Protein AF-U6MWQ2-F1 (afdb_monomer_lite)

Organism: NCBI:txid51315

Radius of gyration: 30.24 Å; chains: 1; bounding box: 70×86×90 Å

Sequence (204 aa):
MSFVVRPTPLPGTEPLVDEREALRSSGPRSYDAIVRANIQTIRSNLQSIEANLRNLNRNFISRRIVESLHDKLKQTFDVILQTETAFKSWLQEQQQTAEAEIDSIEKQRDKFLFEKLFAHFQAEIRRVQDLSDQVRLAAERTNNPAAAAAAAAAAAAAAADGEEARPLSYGESSKVILDMENAGAYGGDETDNLFITEDCRDIA

pLDDT: mean 70.34, std 21.67, range [34.06, 97.75]

Foldseek 3Di:
DDDDDDDDDDPDDDPPPVVVVVVVVCPLVVLLVLLVVLLVLLVVLLVVLVVLLVVLVVDPDDPVSLVVSVVSLVVSVVSLVVNVVSLVVSVVVLVVCVVVPDDPPVNVVSVVSSVVSVVSSVVSVVSSVVSVVSSVVSVVCNVCVVVVVVVVVVVVVCVVPDDDDDDDDDDDDDDDDPPPVPVPPPDDDDDPDDDDPDDDPDDD

Structure (mmCIF, N/CA/C/O backbone):
data_AF-U6MWQ2-F1
#
_entry.id   AF-U6MWQ2-F1
#
loop_
_atom_site.group_PDB
_atom_site.id
_atom_site.type_symbol
_atom_site.label_atom_id
_atom_site.label_alt_id
_atom_site.label_comp_id
_atom_site.label_asym_id
_atom_site.label_entity_id
_atom_site.label_seq_id
_atom_site.pdbx_PDB_ins_code
_atom_site.Cartn_x
_atom_site.Cartn_y
_atom_site.Cartn_z
_atom_site.occupancy
_atom_site.B_iso_or_equiv
_atom_site.auth_seq_id
_atom_site.auth_comp_id
_atom_site.auth_asym_id
_atom_site.auth_atom_id
_atom_site.pdbx_PDB_model_num
ATOM 1 N N . MET A 1 1 ? -20.351 -56.867 31.090 1.00 39.91 1 MET A N 1
ATOM 2 C CA . MET A 1 1 ? -20.186 -56.255 29.755 1.00 39.91 1 MET A CA 1
ATOM 3 C C . MET A 1 1 ? -21.426 -55.415 29.493 1.00 39.91 1 MET A C 1
ATOM 5 O O . MET A 1 1 ? -22.479 -55.989 29.258 1.00 39.91 1 MET A O 1
ATOM 9 N N . SER A 1 2 ? -21.338 -54.093 29.661 1.00 48.28 2 SER A N 1
ATOM 10 C CA . SER A 1 2 ? -22.477 -53.176 29.500 1.00 48.28 2 SER A CA 1
ATOM 11 C C . SER A 1 2 ? -22.428 -52.543 28.114 1.00 48.28 2 SER A C 1
ATOM 13 O O . SER A 1 2 ? -21.462 -51.861 27.782 1.00 48.28 2 SER A O 1
ATOM 15 N N . PHE A 1 3 ? -23.456 -52.789 27.306 1.00 43.06 3 PHE A N 1
ATOM 16 C CA . PHE A 1 3 ? -23.633 -52.160 26.002 1.00 43.06 3 PHE A CA 1
ATOM 17 C C . PHE A 1 3 ? -24.273 -50.783 26.201 1.00 43.06 3 PHE A C 1
ATOM 19 O O . PHE A 1 3 ? -25.406 -50.683 26.665 1.00 43.06 3 PHE A O 1
ATOM 26 N N . VAL A 1 4 ? -23.545 -49.719 25.865 1.00 51.47 4 VAL A N 1
ATOM 27 C CA . VAL A 1 4 ? -24.100 -48.364 25.789 1.00 51.47 4 VAL A CA 1
ATOM 28 C C . VAL A 1 4 ? -24.766 -48.224 24.423 1.00 51.47 4 VAL A C 1
ATOM 30 O O . VAL A 1 4 ? -24.098 -48.037 23.408 1.00 51.47 4 VAL A O 1
ATOM 33 N N . VAL A 1 5 ? -26.090 -48.362 24.391 1.00 52.78 5 VAL A N 1
ATOM 34 C CA . VAL A 1 5 ? -26.909 -48.058 23.213 1.00 52.78 5 VAL A CA 1
ATOM 35 C C . VAL A 1 5 ? -26.999 -46.535 23.102 1.00 52.78 5 VAL A C 1
ATOM 37 O O . VAL A 1 5 ? -27.589 -45.880 23.958 1.00 52.78 5 VAL A O 1
ATOM 40 N N . ARG A 1 6 ? -26.371 -45.954 22.074 1.00 51.59 6 ARG A N 1
ATOM 41 C CA . ARG A 1 6 ? -26.546 -44.534 21.736 1.00 51.59 6 ARG A CA 1
ATOM 42 C C . ARG A 1 6 ? -27.978 -44.308 21.226 1.00 51.59 6 ARG A C 1
ATOM 44 O O . ARG A 1 6 ? -28.399 -45.057 20.345 1.00 51.59 6 ARG A O 1
ATOM 51 N N . PRO A 1 7 ? -28.707 -43.289 21.710 1.00 50.81 7 PRO A N 1
ATOM 52 C CA . PRO A 1 7 ? -29.999 -42.938 21.143 1.00 50.81 7 PRO A CA 1
ATOM 53 C C . PRO A 1 7 ? -29.811 -42.270 19.774 1.00 50.81 7 PRO A C 1
ATOM 55 O O . PRO A 1 7 ? -29.019 -41.339 19.618 1.00 50.81 7 PRO A O 1
ATOM 58 N N . THR A 1 8 ? -30.531 -42.780 18.779 1.00 57.53 8 THR A N 1
ATOM 59 C CA . THR A 1 8 ? -30.654 -42.218 17.430 1.00 57.53 8 THR A CA 1
ATOM 60 C C . THR A 1 8 ? -31.415 -40.885 17.495 1.00 57.53 8 THR A C 1
ATOM 62 O O . THR A 1 8 ? -32.458 -40.844 18.152 1.00 57.53 8 THR A O 1
ATOM 65 N N . PRO A 1 9 ? -30.966 -39.801 16.834 1.00 46.88 9 PRO A N 1
ATOM 66 C CA . PRO A 1 9 ? -31.735 -38.561 16.789 1.00 46.88 9 PRO A CA 1
ATOM 67 C C . PRO A 1 9 ? -33.006 -38.751 15.951 1.00 46.88 9 PRO A C 1
ATOM 69 O O . PRO A 1 9 ? -32.962 -39.341 14.871 1.00 46.88 9 PRO A O 1
ATOM 72 N N . LEU A 1 10 ? -34.135 -38.257 16.460 1.00 51.88 10 LEU A N 1
ATOM 73 C CA . LEU A 1 10 ? -35.407 -38.200 15.739 1.00 51.88 10 LEU A CA 1
ATOM 74 C C . LEU A 1 10 ? -35.305 -37.224 14.548 1.00 51.88 10 LEU A C 1
ATOM 76 O O . LEU A 1 10 ? -34.678 -36.171 14.684 1.00 51.88 10 LEU A O 1
ATOM 80 N N . PRO A 1 11 ? -35.928 -37.527 13.395 1.00 47.00 11 PRO A N 1
ATOM 81 C CA . PRO A 1 11 ? -35.929 -36.632 12.246 1.00 47.00 11 PRO A CA 1
ATOM 82 C C . PRO A 1 11 ? -36.930 -35.497 12.501 1.00 47.00 11 PRO A C 1
ATOM 84 O O . PRO A 1 11 ? -38.135 -35.735 12.546 1.00 47.00 11 PRO A O 1
ATOM 87 N N . GLY A 1 12 ? -36.436 -34.273 12.699 1.00 54.31 12 GLY A N 1
ATOM 88 C CA . GLY A 1 12 ? -37.291 -33.085 12.837 1.00 54.31 12 GLY A CA 1
ATOM 89 C C . GLY A 1 12 ? -36.791 -31.992 13.782 1.00 54.31 12 GLY A C 1
ATOM 90 O O . GLY A 1 12 ? -37.385 -30.921 13.815 1.00 54.31 12 GLY A O 1
ATOM 91 N N . THR A 1 13 ? -35.709 -32.215 14.525 1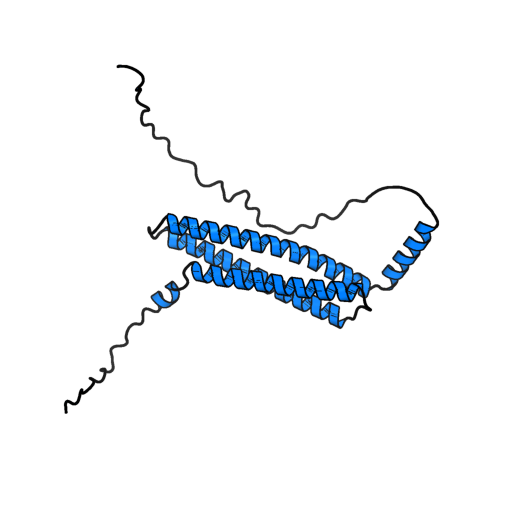.00 51.06 13 THR A N 1
ATOM 92 C CA . THR A 1 13 ? -35.039 -31.169 15.311 1.00 51.06 13 THR A CA 1
ATOM 93 C C . THR A 1 13 ? -33.735 -30.797 14.626 1.00 51.06 13 THR A C 1
ATOM 95 O O . THR A 1 13 ? -32.672 -31.333 14.938 1.00 51.06 13 THR A O 1
ATOM 98 N N . GLU A 1 14 ? -33.817 -29.886 13.657 1.00 48.94 14 GLU A N 1
ATOM 99 C CA . GLU A 1 14 ? -32.628 -29.145 13.249 1.00 48.94 14 GLU A CA 1
ATOM 100 C C . GLU A 1 14 ? -32.130 -28.365 14.474 1.00 48.94 14 GLU A C 1
ATOM 102 O O . GLU A 1 14 ? -32.922 -27.654 15.104 1.00 48.94 14 GLU A O 1
ATOM 107 N N . PRO A 1 15 ? -30.850 -28.490 14.869 1.00 47.12 15 PRO A N 1
ATOM 108 C CA . PRO A 1 15 ? -30.263 -27.456 15.689 1.00 47.12 15 PRO A CA 1
ATOM 109 C C . PRO A 1 15 ? -30.292 -26.214 14.809 1.00 47.12 15 PRO A C 1
ATOM 111 O O . PRO A 1 15 ? -29.652 -26.180 13.760 1.00 47.12 15 PRO A O 1
ATOM 114 N N . LEU A 1 16 ? -31.092 -25.230 15.206 1.00 45.59 16 LEU A N 1
ATOM 115 C CA . LEU A 1 16 ? -31.023 -23.881 14.678 1.00 45.59 16 LEU A CA 1
ATOM 116 C C . LEU A 1 16 ? -29.637 -23.369 15.071 1.00 45.59 16 LEU A C 1
ATOM 118 O O . LEU A 1 16 ? -29.445 -22.803 16.144 1.00 45.59 16 LEU A O 1
ATOM 122 N N . VAL A 1 17 ? -28.639 -23.730 14.263 1.00 51.22 17 VAL A N 1
ATOM 123 C CA . VAL A 1 17 ? -27.301 -23.172 14.335 1.00 51.22 17 VAL A CA 1
ATOM 124 C C . VAL A 1 17 ? -27.537 -21.702 14.075 1.00 51.22 17 VAL A C 1
ATOM 126 O O . VAL A 1 17 ? -27.978 -21.321 12.994 1.00 51.22 17 VAL A O 1
ATOM 129 N N . ASP A 1 18 ? -27.363 -20.910 15.121 1.00 46.34 18 ASP A N 1
ATOM 130 C CA . ASP A 1 18 ? -27.483 -19.469 15.094 1.00 46.34 18 ASP A CA 1
ATOM 131 C C . ASP A 1 18 ? -26.424 -18.958 14.098 1.00 46.34 18 ASP A C 1
ATOM 133 O O . ASP A 1 18 ? -25.282 -18.668 14.452 1.00 46.34 18 ASP A O 1
ATOM 137 N N . GLU A 1 19 ? -26.764 -18.898 12.803 1.00 45.06 19 GLU A N 1
ATOM 138 C CA . GLU A 1 19 ? -25.899 -18.345 11.746 1.00 45.06 19 GLU A CA 1
ATOM 139 C C . GLU A 1 19 ? -25.515 -16.887 12.061 1.00 45.06 19 GLU A C 1
ATOM 141 O O . GLU A 1 19 ? -24.544 -16.345 11.530 1.00 45.06 19 GLU A O 1
ATOM 146 N N . ARG A 1 20 ? -26.231 -16.261 13.003 1.00 44.69 20 ARG A N 1
ATOM 147 C CA . ARG A 1 20 ? -25.912 -14.960 13.583 1.00 44.69 20 ARG A CA 1
ATOM 148 C C . ARG A 1 20 ? -24.693 -14.956 14.507 1.00 44.69 20 ARG A C 1
ATOM 150 O O . ARG A 1 20 ? -24.104 -13.888 14.649 1.00 44.69 20 ARG A O 1
ATOM 157 N N . GLU A 1 21 ? -24.279 -16.074 15.103 1.00 41.22 21 GLU A N 1
ATOM 158 C CA . GLU A 1 21 ? -23.052 -16.134 15.920 1.00 41.22 21 GLU A CA 1
ATOM 159 C C . GLU A 1 21 ? -21.788 -16.366 15.083 1.00 41.22 21 GLU A C 1
ATOM 161 O O . GLU A 1 21 ? -20.724 -15.851 15.430 1.00 41.22 21 GLU A O 1
ATOM 166 N N . ALA A 1 22 ? -21.892 -17.030 13.927 1.00 38.25 22 ALA A N 1
ATOM 167 C CA . ALA A 1 22 ? -20.751 -17.217 13.024 1.00 38.25 22 ALA A CA 1
ATOM 168 C C . ALA A 1 22 ? -20.251 -15.891 12.412 1.00 38.25 22 ALA A C 1
ATOM 170 O O . ALA A 1 22 ? -19.062 -15.745 12.134 1.00 38.25 22 ALA A O 1
ATOM 171 N N . LEU A 1 23 ? -21.134 -14.895 12.272 1.00 42.69 23 LEU A N 1
ATOM 172 C CA . LEU A 1 23 ? -20.783 -13.541 11.822 1.00 42.69 23 LEU A CA 1
ATOM 173 C C . LEU A 1 23 ? -20.231 -12.645 12.945 1.00 42.69 23 LEU A C 1
ATOM 175 O O . LEU A 1 23 ? -19.623 -11.619 12.655 1.00 42.69 23 LEU A O 1
ATOM 179 N N . ARG A 1 24 ? -20.402 -13.023 14.220 1.00 44.47 24 ARG A N 1
ATOM 180 C CA . ARG A 1 24 ? -19.936 -12.243 15.387 1.00 44.47 24 ARG A CA 1
ATOM 181 C C . ARG A 1 24 ? -18.524 -12.607 15.845 1.00 44.47 24 ARG A C 1
ATOM 183 O O . ARG A 1 24 ? -17.965 -11.933 16.702 1.00 44.47 24 ARG A O 1
ATOM 190 N N . SER A 1 25 ? -17.915 -13.641 15.262 1.00 38.41 25 SER A N 1
ATOM 191 C CA . SER A 1 25 ? -16.533 -14.034 15.576 1.00 38.41 25 SER A CA 1
ATOM 192 C C . SER A 1 25 ? -15.471 -13.209 14.828 1.00 38.41 25 SER A C 1
ATOM 194 O O . SER A 1 25 ? -14.280 -13.509 14.936 1.00 38.41 25 SER A O 1
ATOM 196 N N . SER A 1 26 ? -15.861 -12.173 14.083 1.00 49.97 26 SER A N 1
ATOM 197 C CA . SER A 1 26 ? -14.926 -11.274 13.399 1.00 49.97 26 SER A CA 1
ATOM 198 C C . SER A 1 26 ? -14.530 -10.077 14.265 1.00 49.97 26 SER A C 1
ATOM 200 O O . SER A 1 26 ? -14.375 -8.982 13.748 1.00 49.97 26 SER A O 1
ATOM 202 N N . GLY A 1 27 ? -14.322 -10.268 15.572 1.00 53.56 27 GLY A N 1
ATOM 203 C CA . GLY A 1 27 ? -13.937 -9.164 16.455 1.00 53.56 27 GLY A CA 1
ATOM 204 C C . GLY A 1 27 ? -12.687 -8.401 15.969 1.00 53.56 27 GLY A C 1
ATOM 205 O O . GLY A 1 27 ? -11.951 -8.898 15.111 1.00 53.56 27 GLY A O 1
ATOM 206 N N . PRO A 1 28 ? -12.369 -7.232 16.555 1.00 57.31 28 PRO A N 1
ATOM 207 C CA . PRO A 1 28 ? -11.294 -6.315 16.132 1.00 57.31 28 PRO A CA 1
ATOM 208 C C . PRO A 1 28 ? -9.915 -6.973 15.930 1.00 57.31 28 PRO A C 1
ATOM 210 O O . PRO A 1 28 ? -9.096 -6.521 15.128 1.00 57.31 28 PRO A O 1
ATOM 213 N N . ARG A 1 29 ? -9.673 -8.109 16.595 1.00 65.00 29 ARG A N 1
ATOM 214 C CA . ARG A 1 29 ? -8.467 -8.940 16.433 1.00 65.00 29 ARG A CA 1
ATOM 215 C C . ARG A 1 29 ? -8.327 -9.584 15.046 1.00 65.00 29 ARG A C 1
ATOM 217 O O . ARG A 1 29 ? -7.215 -9.936 14.660 1.00 65.00 29 ARG A O 1
ATOM 224 N N . SER A 1 30 ? -9.417 -9.736 14.296 1.00 82.81 30 SER A N 1
ATOM 225 C CA . SER A 1 30 ? -9.414 -10.254 12.924 1.00 82.81 30 SER A CA 1
ATOM 226 C C . SER A 1 30 ? -8.850 -9.222 11.937 1.00 82.81 30 SER A C 1
ATOM 228 O O . SER A 1 30 ? -7.927 -9.540 11.182 1.00 82.81 30 SER A O 1
ATOM 230 N N . TYR A 1 31 ? -9.306 -7.965 12.008 1.00 90.88 31 TYR A N 1
ATOM 231 C CA . TYR A 1 31 ? -8.794 -6.875 11.169 1.00 90.88 31 TYR A CA 1
ATOM 232 C C . TYR A 1 31 ? -7.335 -6.566 11.460 1.00 90.88 31 TYR A C 1
ATOM 234 O O . TYR A 1 31 ? -6.572 -6.329 10.528 1.00 90.88 31 TYR A O 1
ATOM 242 N N . ASP A 1 32 ? -6.921 -6.628 12.725 1.00 92.19 32 ASP A N 1
ATOM 243 C CA . ASP A 1 32 ? -5.523 -6.458 13.112 1.00 92.19 32 ASP A CA 1
ATOM 244 C C . ASP A 1 32 ? -4.589 -7.410 12.339 1.00 92.19 32 ASP A C 1
ATOM 246 O O . ASP A 1 32 ? -3.592 -6.979 11.751 1.00 92.19 32 ASP A O 1
ATOM 250 N N . ALA A 1 33 ? -4.936 -8.699 12.279 1.00 93.81 33 ALA A N 1
ATOM 251 C CA . ALA A 1 33 ? -4.160 -9.697 11.551 1.00 93.81 33 ALA A CA 1
ATOM 252 C C . ALA A 1 33 ? -4.163 -9.437 10.034 1.00 93.81 33 ALA A C 1
ATOM 254 O O . ALA A 1 33 ? -3.102 -9.479 9.403 1.00 93.81 33 ALA A O 1
ATOM 255 N N . ILE A 1 34 ? -5.332 -9.119 9.466 1.00 94.81 34 ILE A N 1
ATOM 256 C CA . ILE A 1 34 ? -5.500 -8.828 8.033 1.00 94.81 34 ILE A CA 1
ATOM 257 C C . ILE A 1 34 ? -4.663 -7.608 7.631 1.00 94.81 34 ILE A C 1
ATOM 259 O O . ILE A 1 34 ? -3.861 -7.674 6.700 1.00 94.81 34 ILE A O 1
ATOM 263 N N . VAL A 1 35 ? -4.787 -6.503 8.365 1.00 96.31 35 VAL A N 1
ATOM 264 C CA . VAL A 1 35 ? -4.076 -5.252 8.078 1.00 96.31 35 VAL A CA 1
ATOM 265 C C . VAL A 1 35 ? -2.566 -5.441 8.213 1.00 96.31 35 VAL A C 1
ATOM 267 O O . VAL A 1 35 ? -1.817 -4.999 7.340 1.00 96.31 35 VAL A O 1
ATOM 270 N N . ARG A 1 36 ? -2.085 -6.140 9.252 1.00 97.00 36 ARG A N 1
ATOM 271 C CA . ARG A 1 36 ? -0.649 -6.454 9.380 1.00 97.00 36 ARG A CA 1
ATOM 272 C C . ARG A 1 36 ? -0.139 -7.286 8.205 1.00 97.00 36 ARG A C 1
ATOM 274 O O . ARG A 1 36 ? 0.930 -6.978 7.674 1.00 97.00 36 ARG A O 1
ATOM 281 N N . ALA A 1 37 ? -0.883 -8.316 7.801 1.00 97.50 37 ALA A N 1
ATOM 282 C CA . ALA A 1 37 ? -0.518 -9.165 6.671 1.00 97.50 37 ALA A CA 1
ATOM 283 C C . ALA A 1 37 ? -0.463 -8.364 5.361 1.00 97.50 37 ALA A C 1
ATOM 285 O O . ALA A 1 37 ? 0.492 -8.496 4.588 1.00 97.50 37 ALA A O 1
ATOM 286 N N . ASN A 1 38 ? -1.425 -7.467 5.147 1.00 97.62 38 ASN A N 1
ATOM 287 C CA . ASN A 1 38 ? -1.447 -6.605 3.973 1.00 97.62 38 ASN A CA 1
ATOM 288 C C . ASN A 1 38 ? -0.276 -5.617 3.968 1.00 97.62 38 ASN A C 1
ATOM 290 O O . ASN A 1 38 ? 0.439 -5.535 2.972 1.00 97.62 38 ASN A O 1
ATOM 294 N N . ILE A 1 39 ? -0.004 -4.931 5.086 1.00 97.75 39 ILE A N 1
ATOM 295 C CA . ILE A 1 39 ? 1.158 -4.031 5.218 1.00 97.75 39 ILE A CA 1
ATOM 296 C C . ILE A 1 39 ? 2.459 -4.788 4.922 1.00 97.75 39 ILE A C 1
ATOM 298 O O . ILE A 1 39 ? 3.339 -4.272 4.230 1.00 97.75 39 ILE A O 1
ATOM 302 N N . GLN A 1 40 ? 2.591 -6.021 5.413 1.00 97.75 40 GLN A N 1
ATOM 303 C CA . GLN A 1 40 ? 3.768 -6.842 5.144 1.00 97.75 40 GLN A CA 1
ATOM 304 C C . GLN A 1 40 ? 3.877 -7.239 3.665 1.00 97.75 40 GLN A C 1
ATOM 306 O O . GLN A 1 40 ? 4.975 -7.228 3.104 1.00 97.75 40 GLN A O 1
ATOM 311 N N . THR A 1 41 ? 2.750 -7.540 3.022 1.00 97.56 41 THR A N 1
ATOM 312 C CA . THR A 1 41 ? 2.687 -7.832 1.583 1.00 97.56 41 THR A CA 1
ATOM 313 C C . THR A 1 41 ? 3.111 -6.618 0.759 1.00 97.56 41 THR A C 1
ATOM 315 O O . THR A 1 41 ? 3.957 -6.747 -0.125 1.00 97.56 41 THR A O 1
ATOM 318 N N . ILE A 1 42 ? 2.611 -5.425 1.101 1.00 97.56 42 ILE A N 1
ATOM 319 C CA . ILE A 1 42 ? 3.013 -4.169 0.455 1.00 97.56 42 ILE A CA 1
ATOM 320 C C . ILE A 1 42 ? 4.530 -3.980 0.596 1.00 97.56 42 ILE A C 1
ATOM 322 O O . ILE A 1 42 ? 5.213 -3.812 -0.411 1.00 97.56 42 ILE A O 1
ATOM 326 N N . ARG A 1 43 ? 5.087 -4.117 1.808 1.00 97.75 43 ARG A N 1
ATOM 327 C CA . ARG A 1 43 ? 6.542 -4.013 2.043 1.00 97.75 43 ARG A CA 1
ATOM 328 C C . ARG A 1 43 ? 7.354 -4.977 1.185 1.00 97.75 43 ARG A C 1
ATOM 330 O O . ARG A 1 43 ? 8.366 -4.583 0.610 1.00 97.75 43 ARG A O 1
ATOM 337 N N . SER A 1 44 ? 6.921 -6.234 1.096 1.00 97.50 44 SER A N 1
ATOM 338 C CA . SER A 1 44 ? 7.593 -7.248 0.278 1.00 97.50 44 SER A CA 1
ATOM 339 C C . SER A 1 44 ? 7.572 -6.878 -1.208 1.00 97.50 44 SER A C 1
ATOM 341 O O . SER A 1 44 ? 8.599 -6.966 -1.890 1.00 97.50 44 SER A O 1
ATOM 343 N N . ASN A 1 45 ? 6.434 -6.383 -1.701 1.00 95.69 45 ASN A N 1
ATOM 344 C CA . ASN A 1 45 ? 6.318 -5.915 -3.076 1.00 95.69 45 ASN A CA 1
ATOM 345 C C . ASN A 1 45 ? 7.239 -4.721 -3.346 1.00 95.69 45 ASN A C 1
ATOM 347 O O . ASN A 1 45 ? 7.956 -4.736 -4.349 1.00 95.69 45 ASN A O 1
ATOM 351 N N . LEU A 1 46 ? 7.286 -3.735 -2.443 1.00 95.50 46 LEU A N 1
ATOM 352 C CA . LEU A 1 46 ? 8.162 -2.569 -2.587 1.00 95.50 46 LEU A CA 1
ATOM 353 C C . LEU A 1 46 ? 9.640 -2.960 -2.612 1.00 95.50 46 LEU A C 1
ATOM 355 O O . LEU A 1 46 ? 10.368 -2.517 -3.496 1.00 95.50 46 LEU A O 1
ATOM 359 N N . GLN A 1 47 ? 10.076 -3.861 -1.727 1.00 95.44 47 GLN A N 1
ATOM 360 C CA . GLN A 1 47 ? 11.450 -4.379 -1.744 1.00 95.44 47 GLN A CA 1
ATOM 361 C C . GLN A 1 47 ? 11.796 -5.048 -3.082 1.00 95.44 47 GLN A C 1
ATOM 363 O O . GLN A 1 47 ? 12.891 -4.859 -3.620 1.00 95.44 47 GLN A O 1
ATOM 368 N N . SER A 1 48 ? 10.857 -5.810 -3.649 1.00 92.25 48 SER A N 1
ATOM 369 C CA . SER A 1 48 ? 11.038 -6.429 -4.963 1.00 92.25 48 SER A CA 1
ATOM 370 C C . SER A 1 48 ? 11.099 -5.394 -6.091 1.00 92.25 48 SER A C 1
ATOM 372 O O . SER A 1 48 ? 11.891 -5.569 -7.019 1.00 92.25 48 SER A O 1
ATOM 374 N N . ILE A 1 49 ? 10.282 -4.341 -6.027 1.00 92.81 49 ILE A N 1
ATOM 375 C CA . ILE A 1 49 ? 10.280 -3.239 -6.998 1.00 92.81 49 ILE A CA 1
ATOM 376 C C . ILE A 1 49 ? 11.611 -2.485 -6.937 1.00 92.81 49 ILE A C 1
ATOM 378 O O . ILE A 1 49 ? 12.246 -2.291 -7.970 1.00 92.81 49 ILE A O 1
ATOM 382 N N . GLU A 1 50 ? 12.088 -2.146 -5.741 1.00 92.38 50 GLU A N 1
ATOM 383 C CA . GLU A 1 50 ? 13.381 -1.488 -5.534 1.00 92.38 50 GLU A CA 1
ATOM 384 C C . GLU A 1 50 ? 14.554 -2.305 -6.080 1.00 92.38 50 GLU A C 1
ATOM 386 O O . GLU A 1 50 ? 15.428 -1.764 -6.760 1.00 92.38 50 GLU A O 1
ATOM 391 N N . ALA A 1 51 ? 14.593 -3.610 -5.798 1.00 89.06 51 ALA A N 1
ATOM 392 C CA . ALA A 1 51 ? 15.647 -4.484 -6.304 1.00 89.06 51 ALA A CA 1
ATOM 393 C C . ALA A 1 51 ? 15.665 -4.497 -7.842 1.00 89.06 51 ALA A C 1
ATOM 395 O O . ALA A 1 51 ? 16.724 -4.361 -8.460 1.00 89.06 51 ALA A O 1
ATOM 396 N N . ASN A 1 52 ? 14.486 -4.579 -8.459 1.00 86.56 52 ASN A N 1
ATOM 397 C CA . ASN A 1 52 ? 14.336 -4.549 -9.909 1.00 86.56 52 ASN A CA 1
ATOM 398 C C . ASN A 1 52 ? 14.697 -3.182 -10.507 1.00 86.56 52 ASN A C 1
ATOM 400 O O . ASN A 1 52 ? 15.375 -3.141 -11.530 1.00 86.56 52 ASN A O 1
ATOM 404 N N . LEU A 1 53 ? 14.336 -2.075 -9.854 1.00 86.50 53 LEU A N 1
ATOM 405 C CA . LEU A 1 53 ? 14.741 -0.722 -10.250 1.00 86.50 53 LEU A CA 1
ATOM 406 C C . LEU A 1 53 ? 16.259 -0.527 -10.188 1.00 86.50 53 LEU A C 1
ATOM 408 O O . LEU A 1 53 ? 16.847 0.020 -11.120 1.00 86.50 53 LEU A O 1
ATOM 412 N N . ARG A 1 54 ? 16.928 -1.025 -9.141 1.00 84.50 54 ARG A N 1
ATOM 413 C CA . ARG A 1 54 ? 18.401 -0.997 -9.068 1.00 84.50 54 ARG A CA 1
ATOM 414 C C . ARG A 1 54 ? 19.034 -1.810 -10.197 1.00 84.50 54 ARG A C 1
ATOM 416 O O . ARG A 1 54 ? 20.030 -1.373 -10.771 1.00 84.50 54 ARG A O 1
ATOM 423 N N . ASN A 1 55 ? 18.451 -2.961 -10.534 1.00 80.56 55 ASN A N 1
ATOM 424 C CA . ASN A 1 55 ? 18.920 -3.798 -11.639 1.00 80.56 55 ASN A CA 1
ATOM 425 C C . ASN A 1 55 ? 18.703 -3.132 -13.003 1.00 80.56 55 ASN A C 1
ATOM 427 O O . ASN A 1 55 ? 19.591 -3.214 -13.849 1.00 80.56 55 ASN A O 1
ATOM 431 N N . LEU A 1 56 ? 17.574 -2.442 -13.190 1.00 78.00 56 LEU A N 1
ATOM 432 C CA . LEU A 1 56 ? 17.274 -1.633 -14.376 1.00 78.00 56 LEU A CA 1
ATOM 433 C C . LEU A 1 56 ? 18.232 -0.462 -14.542 1.00 78.00 56 LEU A C 1
ATOM 435 O O . LEU A 1 56 ? 18.656 -0.174 -15.651 1.00 78.00 56 LEU A O 1
ATOM 439 N N . ASN A 1 57 ? 18.589 0.207 -13.449 1.00 72.00 57 ASN A N 1
ATOM 440 C CA . ASN A 1 57 ? 19.506 1.340 -13.506 1.00 72.00 57 ASN A CA 1
ATOM 441 C C . ASN A 1 57 ? 20.955 0.909 -13.806 1.00 72.00 57 ASN A C 1
ATOM 443 O O . ASN A 1 57 ? 21.756 1.716 -14.264 1.00 72.00 57 ASN A O 1
ATOM 447 N N . ARG A 1 58 ? 21.310 -0.356 -13.527 1.00 75.19 58 ARG A N 1
ATOM 448 C CA . ARG A 1 58 ? 22.661 -0.906 -13.743 1.00 75.19 58 ARG A CA 1
ATOM 449 C C . ARG A 1 58 ? 22.832 -1.682 -15.053 1.00 75.19 58 ARG A C 1
ATOM 451 O O . ARG A 1 58 ? 23.968 -1.859 -15.475 1.00 75.19 58 ARG A O 1
ATOM 458 N N . ASN A 1 59 ? 21.756 -2.162 -15.677 1.00 70.25 59 ASN A N 1
ATOM 459 C CA . ASN A 1 59 ? 21.810 -3.030 -16.861 1.00 70.25 59 ASN A CA 1
ATOM 460 C C . ASN A 1 59 ? 20.918 -2.510 -17.998 1.00 70.25 59 ASN A C 1
ATOM 462 O O . ASN A 1 59 ? 20.081 -1.637 -17.797 1.00 70.25 59 ASN A O 1
ATOM 466 N N . PHE A 1 60 ? 21.055 -3.090 -19.196 1.00 63.06 60 PHE A N 1
ATOM 467 C CA . PHE A 1 60 ? 20.140 -2.825 -20.307 1.00 63.06 60 PHE A CA 1
ATOM 468 C C . PHE A 1 60 ? 18.697 -3.148 -19.910 1.00 63.06 60 PHE A C 1
ATOM 470 O O . PHE A 1 60 ? 18.362 -4.278 -19.544 1.00 63.06 60 PHE A O 1
ATOM 477 N N . ILE A 1 61 ? 17.844 -2.129 -19.985 1.00 65.94 61 ILE A N 1
ATOM 478 C CA . ILE A 1 61 ? 16.446 -2.222 -19.596 1.00 65.94 61 ILE A CA 1
ATOM 479 C C . ILE A 1 61 ? 15.708 -3.146 -20.569 1.00 65.94 61 ILE A C 1
ATOM 481 O O . ILE A 1 61 ? 15.551 -2.841 -21.750 1.00 65.94 61 ILE A O 1
ATOM 485 N N . SER A 1 62 ? 15.219 -4.277 -20.061 1.00 70.69 62 SER A N 1
ATOM 486 C CA . SER A 1 62 ? 14.323 -5.151 -20.813 1.00 70.69 62 SER A CA 1
ATOM 487 C C . SER A 1 62 ? 12.875 -4.725 -20.596 1.00 70.69 62 SER A C 1
ATOM 489 O O . SER A 1 62 ? 12.443 -4.551 -19.454 1.00 70.69 62 SER A O 1
ATOM 491 N N . ARG A 1 63 ? 12.099 -4.642 -21.685 1.00 77.94 63 ARG A N 1
ATOM 492 C CA . ARG A 1 63 ? 10.645 -4.403 -21.651 1.00 77.94 63 ARG A CA 1
ATOM 493 C C . ARG A 1 63 ? 9.938 -5.320 -20.644 1.00 77.94 63 ARG A C 1
ATOM 495 O O . ARG A 1 63 ? 9.104 -4.855 -19.878 1.00 77.94 63 ARG A O 1
ATOM 502 N N . ARG A 1 64 ? 10.362 -6.585 -20.560 1.00 82.69 64 ARG A N 1
ATOM 503 C CA . ARG A 1 64 ? 9.819 -7.585 -19.627 1.00 82.69 64 ARG A CA 1
ATOM 504 C C . ARG A 1 64 ? 9.984 -7.195 -18.154 1.00 82.69 64 ARG A C 1
ATOM 506 O O . ARG A 1 64 ? 9.139 -7.527 -17.329 1.00 82.69 64 ARG A O 1
ATOM 513 N N . ILE A 1 65 ? 11.076 -6.512 -17.803 1.00 84.25 65 ILE A N 1
ATOM 514 C CA . ILE A 1 65 ? 11.309 -6.058 -16.425 1.00 84.25 65 ILE A CA 1
ATOM 515 C C . ILE A 1 65 ? 10.380 -4.883 -16.110 1.00 84.25 65 ILE A C 1
ATOM 517 O O . ILE A 1 65 ? 9.807 -4.839 -15.026 1.00 84.25 65 ILE A O 1
ATOM 521 N N . VAL A 1 66 ? 10.184 -3.969 -17.064 1.00 83.75 66 VAL A N 1
ATOM 522 C CA . VAL A 1 66 ? 9.248 -2.844 -16.914 1.00 83.75 66 VAL A CA 1
ATOM 523 C C . VAL A 1 66 ? 7.806 -3.341 -16.781 1.00 83.75 66 VAL A C 1
ATOM 525 O O . VAL A 1 66 ? 7.096 -2.879 -15.892 1.00 83.75 66 VAL A O 1
ATOM 528 N N . GLU A 1 67 ? 7.384 -4.307 -17.596 1.00 85.88 67 GLU A N 1
ATOM 529 C CA . GLU A 1 67 ? 6.069 -4.960 -17.477 1.00 85.88 67 GLU A CA 1
ATOM 530 C C . GLU A 1 67 ? 5.906 -5.621 -16.100 1.00 85.88 67 GLU A C 1
ATOM 532 O O . GLU A 1 67 ? 4.948 -5.337 -15.385 1.00 85.88 67 GLU A O 1
ATOM 537 N N . SER A 1 68 ? 6.904 -6.393 -15.652 1.00 88.69 68 SER A N 1
ATOM 538 C CA . SER A 1 68 ? 6.879 -7.022 -14.325 1.00 88.69 68 SER A CA 1
ATOM 539 C C . SER A 1 68 ? 6.813 -6.011 -13.171 1.00 88.69 68 SER A C 1
ATOM 541 O O . SER A 1 68 ? 6.205 -6.300 -12.137 1.00 88.69 68 SER A O 1
ATOM 543 N N . LEU A 1 69 ? 7.427 -4.833 -13.322 1.00 90.25 69 LEU A N 1
ATOM 544 C CA . LEU A 1 69 ? 7.302 -3.741 -12.356 1.00 90.25 69 LEU A CA 1
ATOM 545 C C . LEU A 1 69 ? 5.889 -3.158 -12.326 1.00 90.25 69 LEU A C 1
ATOM 547 O O . LEU A 1 69 ? 5.372 -2.914 -11.237 1.00 90.25 69 LEU A O 1
ATOM 551 N N . HIS A 1 70 ? 5.265 -2.964 -13.490 1.00 90.56 70 HIS A N 1
ATOM 552 C CA . HIS A 1 70 ? 3.885 -2.483 -13.576 1.00 90.56 70 HIS A CA 1
ATOM 553 C C . HIS A 1 70 ? 2.907 -3.483 -12.953 1.00 90.56 70 HIS A C 1
ATOM 555 O O . HIS A 1 70 ? 2.046 -3.075 -12.175 1.00 90.56 70 HIS A O 1
ATOM 561 N N . ASP A 1 71 ? 3.082 -4.781 -13.206 1.00 92.88 71 ASP A N 1
ATOM 562 C CA . ASP A 1 71 ? 2.252 -5.829 -12.602 1.00 92.88 71 ASP A CA 1
ATOM 563 C C . ASP A 1 71 ? 2.372 -5.837 -11.072 1.00 92.88 71 ASP A C 1
ATOM 565 O O . ASP A 1 71 ? 1.368 -5.896 -10.360 1.00 92.88 71 ASP A O 1
ATOM 569 N N . LYS A 1 72 ? 3.598 -5.711 -10.544 1.00 93.00 72 LYS A N 1
ATOM 570 C CA . LYS A 1 72 ? 3.837 -5.636 -9.093 1.00 93.00 72 LYS A CA 1
ATOM 571 C C . LYS A 1 72 ? 3.279 -4.359 -8.472 1.00 93.00 72 LYS A C 1
ATOM 573 O O . LYS A 1 72 ? 2.728 -4.419 -7.372 1.00 93.00 72 LYS A O 1
ATOM 578 N N . LEU A 1 73 ? 3.397 -3.214 -9.146 1.00 94.44 73 LEU A N 1
ATOM 579 C CA . LEU A 1 73 ? 2.773 -1.969 -8.691 1.00 94.44 73 LEU A CA 1
ATOM 580 C C . LEU A 1 73 ? 1.253 -2.115 -8.642 1.00 94.44 73 LEU A C 1
ATOM 582 O O . LEU A 1 73 ? 0.654 -1.796 -7.619 1.00 94.44 73 LEU A O 1
ATOM 586 N N . LYS A 1 74 ? 0.641 -2.674 -9.690 1.00 95.25 74 LYS A N 1
ATOM 587 C CA . LYS A 1 74 ? -0.800 -2.940 -9.731 1.00 95.25 74 LYS A CA 1
ATOM 588 C C . LYS A 1 74 ? -1.242 -3.833 -8.571 1.00 95.25 74 LYS A C 1
ATOM 590 O O . LYS A 1 74 ? -2.121 -3.439 -7.814 1.00 95.25 74 LYS A O 1
ATOM 595 N N . GLN A 1 75 ? -0.565 -4.964 -8.368 1.00 96.25 75 GLN A N 1
ATOM 596 C CA . GLN A 1 75 ? -0.827 -5.847 -7.228 1.00 96.25 75 GLN A CA 1
ATOM 597 C C . GLN A 1 75 ? -0.704 -5.102 -5.889 1.00 96.25 75 GLN A C 1
ATOM 599 O O . GLN A 1 75 ? -1.472 -5.341 -4.962 1.00 96.25 75 GLN A O 1
ATOM 604 N N . THR A 1 76 ? 0.261 -4.190 -5.773 1.00 96.25 76 THR A N 1
ATOM 605 C CA . THR A 1 76 ? 0.453 -3.386 -4.561 1.00 96.25 76 THR A CA 1
ATOM 606 C C . THR A 1 76 ? -0.715 -2.428 -4.328 1.00 96.25 76 THR A C 1
ATOM 608 O O . THR A 1 76 ? -1.204 -2.347 -3.204 1.00 96.25 76 THR A O 1
ATOM 611 N N . PHE A 1 77 ? -1.213 -1.763 -5.374 1.00 97.06 77 PHE A N 1
ATOM 612 C CA . PHE A 1 77 ? -2.411 -0.923 -5.287 1.00 97.06 77 PHE A CA 1
ATOM 613 C C . PHE A 1 77 ? -3.664 -1.723 -4.918 1.00 97.06 77 PHE A C 1
ATOM 615 O O . PHE A 1 77 ? -4.443 -1.262 -4.086 1.00 97.06 77 PHE A O 1
ATOM 622 N N . ASP A 1 78 ? -3.827 -2.938 -5.443 1.00 97.44 78 ASP A N 1
ATOM 623 C CA . ASP A 1 78 ? -4.951 -3.807 -5.070 1.00 97.44 78 ASP A CA 1
ATOM 624 C C . ASP A 1 78 ? -4.925 -4.142 -3.566 1.00 97.44 78 ASP A C 1
ATOM 626 O O . ASP A 1 78 ? -5.948 -4.058 -2.884 1.00 97.44 78 ASP A O 1
ATOM 630 N N . VAL A 1 79 ? -3.746 -4.449 -3.010 1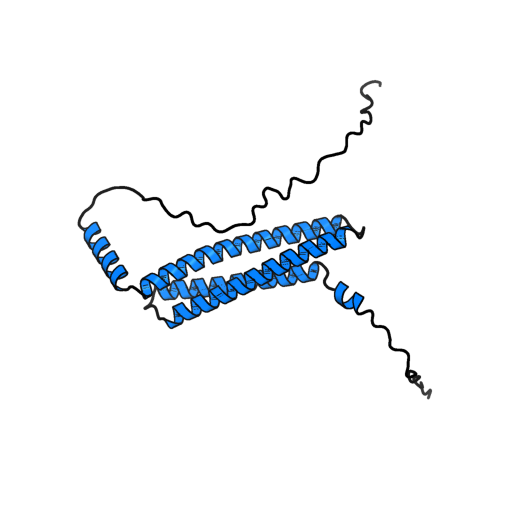.00 97.12 79 VAL A N 1
ATOM 631 C CA . VAL A 1 79 ? -3.587 -4.708 -1.566 1.00 97.12 79 VAL A CA 1
ATOM 632 C C . VAL A 1 79 ? -3.813 -3.438 -0.734 1.00 97.12 79 VAL A C 1
ATOM 634 O O . VAL A 1 79 ? -4.393 -3.513 0.351 1.00 97.12 79 VAL A O 1
ATOM 637 N N . ILE A 1 80 ? -3.414 -2.262 -1.228 1.00 97.25 80 ILE A N 1
ATOM 638 C CA . ILE A 1 80 ? -3.717 -0.971 -0.582 1.00 97.25 80 ILE A CA 1
ATOM 639 C C . ILE A 1 80 ? -5.235 -0.779 -0.481 1.00 97.25 80 ILE A C 1
ATOM 641 O O . ILE A 1 80 ? -5.735 -0.541 0.617 1.00 97.25 80 ILE A O 1
ATOM 645 N N . LEU A 1 81 ? -5.977 -0.986 -1.572 1.00 96.62 81 LEU A N 1
ATOM 646 C CA . LEU A 1 81 ? -7.442 -0.870 -1.582 1.00 96.62 81 LEU A CA 1
ATOM 647 C C . LEU A 1 81 ? -8.123 -1.874 -0.640 1.00 96.62 81 LEU A C 1
ATOM 649 O O . LEU A 1 81 ? -9.078 -1.531 0.064 1.00 96.62 81 LEU A O 1
ATOM 653 N N . GLN A 1 82 ? -7.618 -3.109 -0.575 1.00 96.19 82 GLN A N 1
ATOM 654 C CA . GLN A 1 82 ? -8.096 -4.100 0.396 1.00 96.19 82 GLN A CA 1
ATOM 655 C C . GLN A 1 82 ? -7.844 -3.642 1.836 1.00 96.19 82 GLN A C 1
ATOM 657 O O . GLN A 1 82 ? -8.703 -3.800 2.701 1.00 96.19 82 GLN A O 1
ATOM 662 N N . THR A 1 83 ? -6.687 -3.033 2.096 1.00 96.12 83 THR A N 1
ATOM 663 C CA . THR A 1 83 ? -6.322 -2.525 3.425 1.00 96.12 83 THR A CA 1
ATOM 664 C C . THR A 1 83 ? -7.186 -1.334 3.830 1.00 96.12 83 THR A C 1
ATOM 666 O O . THR A 1 83 ? -7.646 -1.277 4.966 1.00 96.12 83 THR A O 1
ATOM 669 N N . GLU A 1 84 ? -7.481 -0.417 2.907 1.00 96.44 84 GLU A N 1
ATOM 670 C CA . GLU A 1 84 ? -8.426 0.681 3.150 1.00 96.44 84 GLU A CA 1
ATOM 671 C C . GLU A 1 84 ? -9.831 0.163 3.462 1.00 96.44 84 GLU A C 1
ATOM 673 O O . GLU A 1 84 ? -10.481 0.645 4.388 1.00 96.44 84 GLU A O 1
ATOM 678 N N . THR A 1 85 ? -10.291 -0.843 2.717 1.00 95.44 85 THR A N 1
ATOM 679 C CA . THR A 1 85 ? -11.579 -1.504 2.971 1.00 95.44 85 THR A CA 1
ATOM 680 C C . THR A 1 85 ? -11.603 -2.151 4.356 1.00 95.44 85 THR A C 1
ATOM 682 O O . THR A 1 85 ? -12.592 -2.013 5.079 1.00 95.44 85 THR A O 1
ATOM 685 N N . ALA A 1 86 ? -10.504 -2.791 4.763 1.00 94.38 86 ALA A N 1
ATOM 686 C CA . ALA A 1 86 ? -10.366 -3.375 6.094 1.00 94.38 86 ALA A CA 1
ATOM 687 C C . ALA A 1 86 ? -10.415 -2.304 7.198 1.00 94.38 86 ALA A C 1
ATOM 689 O O . ALA A 1 86 ? -11.145 -2.477 8.169 1.00 94.38 86 ALA A O 1
ATOM 690 N N . PHE A 1 87 ? -9.722 -1.170 7.034 1.00 95.06 87 PHE A N 1
ATOM 691 C CA . PHE A 1 87 ? -9.798 -0.055 7.988 1.00 95.06 87 PHE A CA 1
ATOM 692 C C . PHE A 1 87 ? -11.204 0.553 8.081 1.00 95.06 87 PHE A C 1
ATOM 694 O O . PHE A 1 87 ? -11.665 0.836 9.185 1.00 95.06 87 PHE A O 1
ATOM 701 N N . LYS A 1 88 ? -11.904 0.728 6.951 1.00 93.75 88 LYS A N 1
ATOM 702 C CA . LYS A 1 88 ? -13.292 1.231 6.928 1.00 93.75 88 LYS A CA 1
ATOM 703 C C . LYS A 1 88 ? -14.249 0.283 7.650 1.00 93.75 88 LYS A C 1
ATOM 705 O O . LYS A 1 88 ? -15.052 0.732 8.461 1.00 93.75 88 LYS A O 1
ATOM 710 N N . SER A 1 89 ? -14.122 -1.016 7.384 1.00 92.88 89 SER A N 1
ATOM 711 C CA . SER A 1 89 ? -14.941 -2.055 8.023 1.00 92.88 89 SER A CA 1
ATOM 712 C C . SER A 1 89 ? -14.671 -2.115 9.526 1.00 92.88 89 SER A C 1
ATOM 714 O O . SER A 1 89 ? -15.607 -2.143 10.319 1.00 92.88 89 SER A O 1
ATOM 716 N N . TRP A 1 90 ? -13.400 -2.021 9.929 1.00 92.06 90 TRP A N 1
ATOM 717 C CA . TRP A 1 90 ? -13.019 -1.971 11.338 1.00 92.06 90 TRP A CA 1
ATOM 718 C C . TRP A 1 90 ? -13.615 -0.745 12.048 1.00 92.06 90 TRP A C 1
ATOM 720 O O . TRP A 1 90 ? -14.169 -0.881 13.136 1.00 92.06 90 TRP A O 1
ATOM 730 N N . LEU A 1 91 ? -13.572 0.442 11.431 1.00 89.75 91 LEU A N 1
ATOM 731 C CA . LEU A 1 91 ? -14.166 1.652 12.010 1.00 89.75 91 LEU A CA 1
ATOM 732 C C . LEU A 1 91 ? -15.693 1.534 12.155 1.00 89.75 91 LEU A C 1
ATOM 734 O O . LEU A 1 91 ? -16.251 1.917 13.182 1.00 89.75 91 LEU A O 1
ATOM 738 N N . GLN A 1 92 ? -16.360 0.966 11.149 1.00 89.12 92 GLN A N 1
ATOM 739 C CA . GLN A 1 92 ? -17.800 0.717 11.183 1.00 89.12 92 GLN A CA 1
ATOM 740 C C . GLN A 1 92 ? -18.181 -0.257 12.308 1.00 89.12 92 GLN A C 1
ATOM 742 O O . GLN A 1 92 ? -19.155 -0.021 13.023 1.00 89.12 92 GLN A O 1
ATOM 747 N N . GLU A 1 93 ? -17.403 -1.322 12.504 1.00 85.56 93 GLU A N 1
ATOM 748 C CA . GLU A 1 93 ? -17.642 -2.302 13.567 1.00 85.56 93 GLU A CA 1
ATOM 749 C C . GLU A 1 93 ? -17.379 -1.721 14.963 1.00 85.56 93 GLU A C 1
ATOM 751 O O . GLU A 1 93 ? -18.150 -1.976 15.891 1.00 85.56 93 GLU A O 1
ATOM 756 N N . GLN A 1 94 ? -16.358 -0.867 15.113 1.00 82.25 94 GLN A N 1
ATOM 757 C CA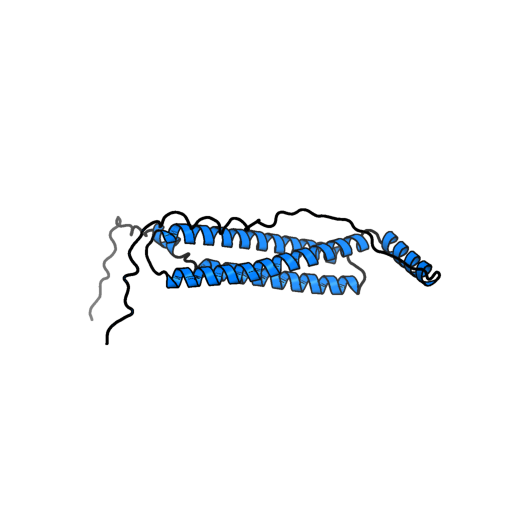 . GLN A 1 94 ? -16.138 -0.116 16.354 1.00 82.25 94 GLN A CA 1
ATOM 758 C C . GLN A 1 94 ? -17.332 0.788 16.686 1.00 82.25 94 GLN A C 1
ATOM 760 O O . GLN A 1 94 ? -17.722 0.874 17.849 1.00 82.25 94 GLN A O 1
ATOM 765 N N . GLN A 1 95 ? -17.937 1.427 15.680 1.00 81.12 95 GLN A N 1
ATOM 766 C CA . GLN A 1 95 ? -19.100 2.292 15.878 1.00 81.12 95 GLN A CA 1
ATOM 767 C C . GLN A 1 95 ? -20.359 1.503 16.266 1.00 81.12 95 GLN A C 1
ATOM 769 O O . GLN A 1 95 ? -21.090 1.935 17.150 1.00 81.12 95 GLN A O 1
ATOM 774 N N . GLN A 1 96 ? -20.574 0.322 15.679 1.00 79.69 96 GLN A N 1
ATOM 775 C CA . GLN A 1 96 ? -21.689 -0.571 16.036 1.00 79.69 96 GLN A CA 1
ATOM 776 C C . GLN A 1 96 ? -21.511 -1.211 17.419 1.00 79.69 96 GLN A C 1
ATOM 778 O O . GLN A 1 96 ? -22.475 -1.404 18.153 1.00 79.69 96 GLN A O 1
ATOM 783 N N . THR A 1 97 ? -20.271 -1.523 17.798 1.00 68.94 97 THR A N 1
ATOM 784 C CA . THR A 1 97 ? -19.955 -2.133 19.099 1.00 68.94 97 THR A CA 1
ATOM 785 C C . THR A 1 97 ? -19.925 -1.093 20.222 1.00 68.94 97 THR A C 1
ATOM 787 O O . THR A 1 97 ? -20.084 -1.439 21.388 1.00 68.94 97 THR A O 1
ATOM 790 N N . ALA A 1 98 ? -19.777 0.200 19.904 1.00 61.91 98 ALA A N 1
ATOM 791 C CA . ALA A 1 98 ? -19.778 1.273 20.896 1.00 61.91 98 ALA A CA 1
ATOM 792 C C . ALA A 1 98 ? -21.095 1.378 21.688 1.00 61.91 98 ALA A C 1
ATOM 794 O O . ALA A 1 98 ? -21.044 1.821 22.837 1.00 61.91 98 ALA A O 1
ATOM 795 N N . GLU A 1 99 ? -22.213 0.932 21.104 1.00 59.69 99 GLU A N 1
ATOM 796 C CA . GLU A 1 99 ? -23.550 0.874 21.718 1.00 59.69 99 GLU A CA 1
ATOM 797 C C . GLU A 1 99 ? -23.706 -0.284 22.722 1.00 59.69 99 GLU A C 1
ATOM 799 O O . GLU A 1 99 ? -24.592 -0.245 23.575 1.00 59.69 99 GLU A O 1
ATOM 804 N N . ALA A 1 100 ? -22.829 -1.294 22.668 1.00 60.91 100 ALA A N 1
ATOM 805 C CA . ALA A 1 100 ? -22.758 -2.364 23.655 1.00 60.91 100 ALA A CA 1
ATOM 806 C C . ALA A 1 100 ? -21.736 -1.979 24.738 1.00 60.91 100 ALA A C 1
ATOM 808 O O . ALA A 1 100 ? -20.527 -1.915 24.517 1.00 60.91 100 ALA A O 1
ATOM 809 N N . GLU A 1 101 ? -22.244 -1.647 25.917 1.00 56.47 101 GLU A N 1
ATOM 810 C CA . GLU A 1 101 ? -21.517 -1.094 27.059 1.00 56.47 101 GLU A CA 1
ATOM 811 C C . GLU A 1 101 ? -20.560 -2.112 27.705 1.00 56.47 101 GLU A C 1
ATOM 813 O O . GLU A 1 101 ? -20.847 -2.642 28.771 1.00 56.47 101 GLU A O 1
ATOM 818 N N . ILE A 1 102 ? -19.432 -2.451 27.068 1.00 58.81 102 ILE A N 1
ATOM 819 C CA . ILE A 1 102 ? -18.455 -3.370 27.671 1.00 58.81 102 ILE A CA 1
ATOM 820 C C . ILE A 1 102 ? -17.019 -2.908 27.335 1.00 58.81 102 ILE A C 1
ATOM 822 O O . ILE A 1 102 ? -16.598 -2.896 26.185 1.00 58.81 102 ILE A O 1
ATOM 826 N N . ASP A 1 103 ? -16.306 -2.460 28.373 1.00 69.81 103 ASP A N 1
ATOM 827 C CA . ASP A 1 103 ? -14.869 -2.139 28.485 1.00 69.81 103 ASP A CA 1
ATOM 828 C C . ASP A 1 103 ? -14.241 -0.934 27.736 1.00 69.81 103 ASP A C 1
ATOM 830 O O . ASP A 1 103 ? -13.689 -1.017 26.638 1.00 69.81 103 ASP A O 1
ATOM 834 N N . SER A 1 104 ? -14.150 0.201 28.450 1.00 79.50 104 SER A N 1
ATOM 835 C CA . SER A 1 104 ? -13.374 1.401 28.067 1.00 79.50 104 SER A CA 1
ATOM 836 C C . SER A 1 104 ? -11.882 1.115 27.811 1.00 79.50 104 SER A C 1
ATOM 838 O O . SER A 1 104 ? -11.284 1.680 26.892 1.00 79.50 104 SER A O 1
ATOM 840 N N . ILE A 1 105 ? -11.277 0.196 28.574 1.00 84.81 105 ILE A N 1
ATOM 841 C CA . ILE A 1 105 ? -9.865 -0.186 28.403 1.00 84.81 105 ILE A CA 1
ATOM 842 C C . ILE A 1 105 ? -9.651 -0.897 27.062 1.00 84.81 105 ILE A C 1
ATOM 844 O O . ILE A 1 105 ? -8.667 -0.625 26.374 1.00 84.81 105 ILE A O 1
ATOM 848 N N . GLU A 1 106 ? -10.556 -1.794 26.667 1.00 82.50 106 GLU A N 1
ATOM 849 C CA . GLU A 1 106 ? -10.453 -2.498 25.386 1.00 82.50 106 GLU A CA 1
ATOM 850 C C . GLU A 1 106 ? -10.636 -1.523 24.215 1.00 82.50 106 GLU A C 1
ATOM 852 O O . GLU A 1 106 ? -9.801 -1.502 23.309 1.00 82.50 106 GLU A O 1
ATOM 857 N N . LYS A 1 107 ? -11.595 -0.589 24.316 1.00 82.62 107 LYS A N 1
ATOM 858 C CA . LYS A 1 107 ? -11.771 0.505 23.339 1.00 82.62 107 LYS A CA 1
ATOM 859 C C . LYS A 1 107 ? -10.503 1.346 23.156 1.00 82.62 107 LYS A C 1
ATOM 861 O O . LYS A 1 107 ? -10.110 1.642 22.027 1.00 82.62 107 LYS A O 1
ATOM 866 N N . GLN A 1 108 ? -9.828 1.718 24.247 1.00 86.69 108 GLN A N 1
ATOM 867 C CA . GLN A 1 108 ? -8.565 2.462 24.169 1.00 86.69 108 GLN A CA 1
ATOM 868 C C . GLN A 1 108 ? -7.446 1.649 23.503 1.00 86.69 108 GLN A C 1
ATOM 870 O O . GLN A 1 108 ? -6.676 2.198 22.709 1.00 86.69 108 GLN A O 1
ATOM 875 N N . ARG A 1 109 ? -7.353 0.346 23.795 1.00 88.19 109 ARG A N 1
ATOM 876 C CA . ARG A 1 109 ? -6.356 -0.544 23.179 1.00 88.19 109 ARG A CA 1
ATOM 877 C C . ARG A 1 109 ? -6.585 -0.701 21.681 1.00 88.19 109 ARG A C 1
ATOM 879 O O . ARG A 1 109 ? -5.621 -0.607 20.921 1.00 88.19 109 ARG A O 1
ATOM 886 N N . ASP A 1 110 ? -7.828 -0.897 21.266 1.00 87.00 110 ASP A N 1
ATOM 887 C CA . ASP A 1 110 ? -8.183 -1.049 19.856 1.00 87.00 110 ASP A CA 1
ATOM 888 C C . ASP A 1 110 ? -7.959 0.243 19.077 1.00 87.00 110 ASP A C 1
ATOM 890 O O . ASP A 1 110 ? -7.369 0.208 17.995 1.00 87.00 110 ASP A O 1
ATOM 894 N N . LYS A 1 111 ? -8.314 1.395 19.661 1.00 89.62 111 LYS A N 1
ATOM 895 C CA . LYS A 1 111 ? -7.997 2.708 19.088 1.00 89.62 111 LYS A CA 1
ATOM 896 C C . LYS A 1 111 ? -6.490 2.882 18.883 1.00 89.62 111 LYS A C 1
ATOM 898 O O . LYS A 1 111 ? -6.053 3.242 17.792 1.00 89.62 111 LYS A O 1
ATOM 903 N N . PHE A 1 112 ? -5.686 2.576 19.900 1.00 91.88 112 PHE A N 1
ATOM 904 C CA . PHE A 1 112 ? -4.230 2.672 19.796 1.00 91.88 112 PHE A CA 1
ATOM 905 C C . PHE A 1 112 ? -3.657 1.739 18.714 1.00 91.88 112 PHE A C 1
ATOM 907 O O . PHE A 1 112 ? -2.770 2.130 17.950 1.00 91.88 112 PHE A O 1
ATOM 914 N N . LEU A 1 113 ? -4.153 0.500 18.628 1.00 93.31 113 LEU A N 1
ATOM 915 C CA . LEU A 1 113 ? -3.732 -0.454 17.600 1.00 93.31 113 LEU A CA 1
ATOM 916 C C . LEU A 1 113 ? -4.098 0.026 16.195 1.00 93.31 113 LEU A C 1
ATOM 918 O O . LEU A 1 113 ? -3.250 -0.032 15.300 1.00 93.31 113 LEU A O 1
ATOM 922 N N . PHE A 1 114 ? -5.318 0.532 16.019 1.00 93.69 114 PHE A N 1
ATOM 923 C CA . PHE A 1 114 ? -5.786 1.117 14.769 1.00 93.69 114 PHE A CA 1
ATOM 924 C C . PHE A 1 114 ? -4.871 2.261 14.323 1.00 93.69 114 PHE A C 1
ATOM 926 O O . PHE A 1 114 ? -4.318 2.207 13.224 1.00 93.69 114 PHE A O 1
ATOM 933 N N . GLU A 1 115 ? -4.639 3.255 15.187 1.00 95.19 115 GLU A N 1
ATOM 934 C CA . GLU A 1 115 ? -3.800 4.422 14.878 1.00 95.19 115 GLU A CA 1
ATOM 935 C C . GLU A 1 115 ? -2.372 4.009 14.510 1.00 95.19 115 GLU A C 1
ATOM 937 O O . GLU A 1 115 ? -1.806 4.480 13.518 1.00 95.19 115 GLU A O 1
ATOM 942 N N . LYS A 1 116 ? -1.800 3.064 15.263 1.00 96.12 116 LYS A N 1
ATOM 943 C CA . LYS A 1 116 ? -0.463 2.531 14.992 1.00 96.12 116 LYS A CA 1
ATOM 944 C C . LYS A 1 116 ? -0.386 1.849 13.627 1.00 96.12 116 LYS A C 1
ATOM 946 O O . LYS A 1 116 ? 0.561 2.084 12.871 1.00 96.12 116 LYS A O 1
ATOM 951 N N . LEU A 1 117 ? -1.345 0.982 13.306 1.00 96.06 117 LEU A N 1
ATOM 952 C CA . LEU A 1 117 ? -1.374 0.290 12.017 1.00 96.06 117 LEU A CA 1
ATOM 953 C C . LEU A 1 117 ? -1.626 1.259 10.866 1.00 96.06 117 LEU A C 1
ATOM 955 O O . LEU A 1 117 ? -0.975 1.143 9.827 1.00 96.06 117 LEU A O 1
ATOM 959 N N . PHE A 1 118 ? -2.498 2.243 11.062 1.00 95.69 118 PHE A N 1
ATOM 960 C CA . PHE A 1 118 ? -2.770 3.276 10.074 1.00 95.69 118 PHE A CA 1
ATOM 961 C C . PHE A 1 118 ? -1.523 4.117 9.787 1.00 95.69 118 PHE A C 1
ATOM 963 O O . PHE A 1 118 ? -1.176 4.318 8.625 1.00 95.69 118 PHE A O 1
ATOM 970 N N . ALA A 1 119 ? -0.775 4.526 10.816 1.00 97.31 119 ALA A N 1
ATOM 971 C CA . ALA A 1 119 ? 0.490 5.238 10.637 1.00 97.31 119 ALA A CA 1
ATOM 972 C C . ALA A 1 119 ? 1.507 4.417 9.820 1.00 97.31 119 ALA A C 1
ATOM 974 O O . ALA A 1 119 ? 2.155 4.945 8.911 1.00 97.31 119 ALA A O 1
ATOM 975 N N . HIS A 1 120 ? 1.618 3.112 10.093 1.00 96.75 120 HIS A N 1
ATOM 976 C CA . HIS A 1 120 ? 2.466 2.214 9.304 1.00 96.75 120 HIS A CA 1
ATOM 977 C C . HIS A 1 120 ? 1.995 2.067 7.856 1.00 96.75 120 HIS A C 1
ATOM 979 O O . HIS A 1 120 ? 2.828 2.043 6.952 1.00 96.75 120 HIS A O 1
ATOM 985 N N . PHE A 1 121 ? 0.687 1.981 7.633 1.00 97.75 121 PHE A N 1
ATOM 986 C CA . PHE A 1 121 ? 0.101 1.901 6.302 1.00 97.75 121 PHE A CA 1
ATOM 987 C C . PHE A 1 121 ? 0.332 3.187 5.497 1.00 97.75 121 PHE A C 1
ATOM 989 O O . PHE A 1 121 ? 0.792 3.123 4.360 1.00 97.75 121 PHE A O 1
ATOM 996 N N . GLN A 1 122 ? 0.134 4.355 6.110 1.00 97.69 122 GLN A N 1
ATOM 997 C CA . GLN A 1 122 ? 0.398 5.658 5.492 1.00 97.69 122 GLN A CA 1
ATOM 998 C C . GLN A 1 122 ? 1.873 5.845 5.123 1.00 97.69 122 GLN A C 1
ATOM 1000 O O . GLN A 1 122 ? 2.194 6.384 4.064 1.00 97.69 122 GLN 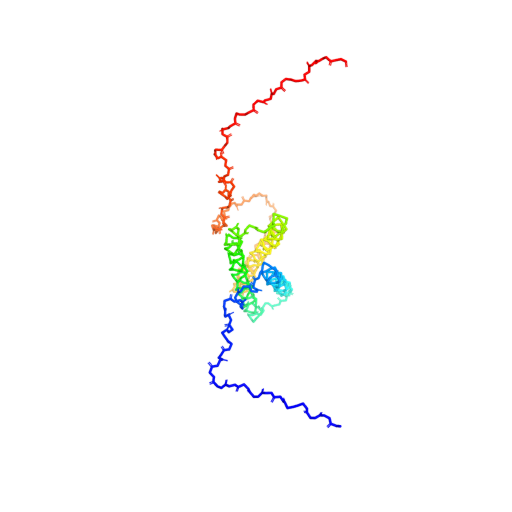A O 1
ATOM 1005 N N . ALA A 1 123 ? 2.796 5.388 5.974 1.00 97.00 123 ALA A N 1
ATOM 1006 C CA . ALA A 1 123 ? 4.219 5.376 5.635 1.00 97.00 123 ALA A CA 1
ATOM 1007 C C . ALA A 1 123 ? 4.505 4.513 4.394 1.00 97.00 123 ALA A C 1
ATOM 1009 O O . ALA A 1 123 ? 5.371 4.853 3.589 1.00 97.00 123 ALA A O 1
ATOM 1010 N N . GLU A 1 124 ? 3.764 3.419 4.222 1.00 96.25 124 GLU A N 1
ATOM 1011 C CA . GLU A 1 124 ? 3.909 2.547 3.065 1.00 96.25 124 GLU A CA 1
ATOM 1012 C C . GLU A 1 124 ? 3.311 3.148 1.792 1.00 96.25 124 GLU A C 1
ATOM 1014 O O . GLU A 1 124 ? 3.950 3.077 0.748 1.00 96.25 124 GLU A O 1
ATOM 1019 N N . ILE A 1 125 ? 2.150 3.809 1.877 1.00 96.38 125 ILE A N 1
ATOM 1020 C CA . ILE A 1 125 ? 1.540 4.523 0.742 1.00 96.38 125 ILE A CA 1
ATOM 1021 C C . ILE A 1 125 ? 2.511 5.559 0.171 1.00 96.38 125 ILE A C 1
ATOM 1023 O O . ILE A 1 125 ? 2.716 5.589 -1.042 1.00 96.38 125 ILE A O 1
ATOM 1027 N N . ARG A 1 126 ? 3.158 6.361 1.028 1.00 97.06 126 ARG A N 1
ATOM 1028 C CA . ARG A 1 126 ? 4.158 7.348 0.581 1.00 97.06 126 ARG A CA 1
ATOM 1029 C C . ARG A 1 126 ? 5.304 6.679 -0.180 1.00 97.06 126 ARG A C 1
ATOM 1031 O O . ARG A 1 126 ? 5.645 7.104 -1.277 1.00 97.06 126 ARG A O 1
ATOM 1038 N N . ARG A 1 127 ? 5.829 5.561 0.336 1.00 95.81 127 ARG A N 1
ATOM 1039 C CA . ARG A 1 127 ? 6.874 4.795 -0.365 1.00 95.81 127 ARG A CA 1
ATOM 1040 C C . ARG A 1 127 ? 6.402 4.212 -1.697 1.00 95.81 127 ARG A C 1
ATOM 1042 O O . ARG A 1 127 ? 7.182 4.173 -2.646 1.00 95.81 127 ARG A O 1
ATOM 1049 N N . VAL A 1 128 ? 5.149 3.762 -1.792 1.00 95.69 128 VAL A N 1
ATOM 1050 C CA . VAL A 1 128 ? 4.567 3.275 -3.056 1.00 95.69 128 VAL A CA 1
ATOM 1051 C C . VAL A 1 128 ? 4.512 4.403 -4.084 1.00 95.69 128 VAL A C 1
ATOM 1053 O O . VAL A 1 128 ? 4.862 4.175 -5.239 1.00 95.69 128 VAL A O 1
ATOM 1056 N N . GLN A 1 129 ? 4.104 5.607 -3.672 1.00 94.12 129 GLN A N 1
ATOM 1057 C CA . GLN A 1 129 ? 4.054 6.788 -4.540 1.00 94.12 129 GLN A CA 1
ATOM 1058 C C . GLN A 1 129 ? 5.450 7.130 -5.076 1.00 94.12 129 GLN A C 1
ATOM 1060 O O . GLN A 1 129 ? 5.635 7.158 -6.295 1.00 94.12 129 GLN A O 1
ATOM 1065 N N . ASP A 1 130 ? 6.443 7.242 -4.188 1.00 93.81 130 ASP A N 1
ATOM 1066 C CA . ASP A 1 130 ? 7.835 7.529 -4.563 1.00 93.81 130 ASP A CA 1
ATOM 1067 C C . ASP A 1 130 ? 8.397 6.491 -5.548 1.00 93.81 130 ASP A C 1
ATOM 1069 O O . ASP A 1 130 ? 9.074 6.828 -6.524 1.00 93.81 130 ASP A O 1
ATOM 1073 N N . LEU A 1 131 ? 8.125 5.203 -5.309 1.00 91.94 131 LEU A N 1
ATOM 1074 C CA . LEU A 1 131 ? 8.584 4.129 -6.190 1.00 91.94 131 LEU A CA 1
ATOM 1075 C C . LEU A 1 131 ? 7.832 4.113 -7.517 1.00 91.94 131 LEU A C 1
ATOM 1077 O O . LEU A 1 131 ? 8.447 3.871 -8.553 1.00 91.94 131 LEU A O 1
ATOM 1081 N N . SER A 1 132 ? 6.532 4.397 -7.516 1.00 92.12 132 SER A N 1
ATOM 1082 C CA . SER A 1 132 ? 5.738 4.480 -8.741 1.00 92.12 132 SER A CA 1
ATOM 1083 C C . SER A 1 132 ? 6.252 5.590 -9.662 1.00 92.12 132 SER A C 1
ATOM 1085 O O . SER A 1 132 ? 6.351 5.383 -10.874 1.00 92.12 132 SER A O 1
ATOM 1087 N N . ASP A 1 133 ? 6.651 6.734 -9.102 1.00 91.62 133 ASP A N 1
ATOM 1088 C CA . ASP A 1 133 ? 7.275 7.815 -9.867 1.00 91.62 133 ASP A CA 1
ATOM 1089 C C . ASP A 1 133 ? 8.641 7.415 -10.434 1.00 91.62 133 ASP A C 1
ATOM 1091 O O . ASP A 1 133 ? 8.930 7.676 -11.604 1.00 91.62 133 ASP A O 1
ATOM 1095 N N . GLN A 1 134 ? 9.455 6.694 -9.662 1.00 88.88 134 GLN A N 1
ATOM 1096 C CA . GLN A 1 134 ? 10.729 6.159 -10.153 1.00 88.88 134 GLN A CA 1
ATOM 1097 C C . GLN A 1 134 ? 10.546 5.132 -11.278 1.00 88.88 134 GLN A C 1
ATOM 1099 O O . GLN A 1 134 ? 11.300 5.160 -12.254 1.00 88.88 134 GLN A O 1
ATOM 1104 N N . VAL A 1 135 ? 9.545 4.246 -11.183 1.00 87.81 135 VAL A N 1
ATOM 1105 C CA . VAL A 1 135 ? 9.213 3.291 -12.256 1.00 87.81 135 VAL A CA 1
ATOM 1106 C C . VAL A 1 135 ? 8.780 4.027 -13.520 1.00 87.81 135 VAL A C 1
ATOM 1108 O O . VAL A 1 135 ? 9.245 3.676 -14.606 1.00 87.81 135 VAL A O 1
ATOM 1111 N N . ARG A 1 136 ? 7.953 5.071 -13.393 1.00 87.25 136 ARG A N 1
ATOM 1112 C CA . ARG A 1 136 ? 7.535 5.911 -14.523 1.00 87.25 136 ARG A CA 1
ATOM 1113 C C . ARG A 1 136 ? 8.735 6.564 -15.214 1.00 87.25 136 ARG A C 1
ATOM 1115 O O . ARG A 1 136 ? 8.905 6.391 -16.418 1.00 87.25 136 ARG A O 1
ATOM 1122 N N . LEU A 1 137 ? 9.616 7.214 -14.453 1.00 83.81 137 LEU A N 1
ATOM 1123 C CA . LEU A 1 137 ? 10.832 7.838 -14.990 1.00 83.81 137 LEU A CA 1
ATOM 1124 C C . LEU A 1 137 ? 11.773 6.816 -15.651 1.00 83.81 137 LEU A C 1
ATOM 1126 O O . LEU A 1 137 ? 12.374 7.092 -16.692 1.00 83.81 137 LEU A O 1
ATOM 1130 N N . ALA A 1 138 ? 11.903 5.619 -15.073 1.00 80.06 138 ALA A N 1
ATOM 1131 C CA . ALA A 1 138 ? 12.691 4.542 -15.665 1.00 80.06 138 ALA A CA 1
ATOM 1132 C C . ALA A 1 138 ? 12.079 4.056 -16.991 1.00 80.06 138 ALA A C 1
ATOM 1134 O O . ALA A 1 138 ? 12.800 3.896 -17.978 1.00 80.06 138 ALA A O 1
ATOM 1135 N N . ALA A 1 139 ? 10.756 3.881 -17.048 1.00 80.25 139 ALA A N 1
ATOM 1136 C CA . ALA A 1 139 ? 10.036 3.475 -18.255 1.00 80.25 139 ALA A CA 1
ATOM 1137 C C . ALA A 1 139 ? 10.145 4.521 -19.379 1.00 80.25 139 ALA A C 1
ATOM 1139 O O . ALA A 1 139 ? 10.379 4.162 -20.533 1.00 80.25 139 ALA A O 1
ATOM 1140 N N . GLU A 1 140 ? 10.058 5.811 -19.056 1.00 80.12 140 GLU A N 1
ATOM 1141 C CA . GLU A 1 140 ? 10.234 6.902 -20.025 1.00 80.12 140 GLU A CA 1
ATOM 1142 C C . GLU A 1 140 ? 11.640 6.909 -20.637 1.00 80.12 140 GLU A C 1
ATOM 1144 O O . GLU A 1 140 ? 11.780 6.980 -21.861 1.00 80.12 140 GLU A O 1
ATOM 1149 N N . ARG A 1 141 ? 12.688 6.728 -19.819 1.00 71.12 141 ARG A N 1
ATOM 1150 C CA . ARG A 1 141 ? 14.069 6.563 -20.319 1.00 71.12 141 ARG A CA 1
ATOM 1151 C C . ARG A 1 141 ? 14.218 5.355 -21.236 1.00 71.12 141 ARG A C 1
ATOM 1153 O O . ARG A 1 141 ? 14.986 5.396 -22.191 1.00 71.12 141 ARG A O 1
ATOM 1160 N N . THR A 1 142 ? 13.478 4.290 -20.947 1.00 68.06 142 THR A N 1
ATOM 1161 C CA . THR A 1 142 ? 13.472 3.068 -21.756 1.00 68.06 142 THR A CA 1
ATOM 1162 C C . THR A 1 142 ? 12.837 3.289 -23.127 1.00 68.06 142 THR A C 1
ATOM 1164 O O . THR A 1 142 ? 13.343 2.812 -24.140 1.00 68.06 142 THR A O 1
ATOM 1167 N N . ASN A 1 143 ? 11.700 3.986 -23.149 1.00 65.62 143 ASN A N 1
ATOM 1168 C CA . ASN A 1 143 ? 10.885 4.174 -24.345 1.00 65.62 143 ASN A CA 1
ATOM 1169 C C . ASN A 1 143 ? 11.398 5.309 -25.239 1.00 65.62 143 ASN A C 1
ATOM 1171 O O . ASN A 1 143 ? 11.030 5.362 -26.411 1.00 65.62 143 ASN A O 1
ATOM 1175 N N . ASN A 1 144 ? 12.256 6.191 -24.719 1.00 64.62 144 ASN A N 1
ATOM 1176 C CA . ASN A 1 144 ? 12.852 7.281 -25.482 1.00 64.62 144 ASN A CA 1
ATOM 1177 C C . ASN A 1 144 ? 14.391 7.314 -25.345 1.00 64.62 144 ASN A C 1
ATOM 1179 O O . ASN A 1 144 ? 14.945 8.222 -24.718 1.00 64.62 144 ASN A O 1
ATOM 1183 N N . PRO A 1 145 ? 15.116 6.351 -25.953 1.00 58.47 145 PRO A N 1
ATOM 1184 C CA . PRO A 1 145 ? 16.581 6.316 -25.905 1.00 58.47 145 PRO A CA 1
ATOM 1185 C C . PRO A 1 145 ? 17.233 7.561 -26.540 1.00 58.47 145 PRO A C 1
ATOM 1187 O O . PRO A 1 145 ? 18.360 7.910 -26.190 1.00 58.47 145 PRO A O 1
ATOM 1190 N N . ALA A 1 146 ? 16.518 8.278 -27.419 1.00 53.72 146 ALA A N 1
ATOM 1191 C CA . ALA A 1 146 ? 16.973 9.529 -28.026 1.00 53.72 146 ALA A CA 1
ATOM 1192 C C . ALA A 1 146 ? 17.042 10.697 -27.021 1.00 53.72 146 ALA A C 1
ATOM 1194 O O . ALA A 1 146 ? 17.958 11.512 -27.100 1.00 53.72 146 ALA A O 1
ATOM 1195 N N . ALA A 1 147 ? 16.140 10.754 -26.033 1.00 54.72 147 ALA A N 1
ATOM 1196 C CA . ALA A 1 147 ? 16.185 11.765 -24.972 1.00 54.72 147 ALA A CA 1
ATOM 1197 C C . ALA A 1 147 ? 17.341 11.519 -23.984 1.00 54.72 147 ALA A C 1
ATOM 1199 O O . ALA A 1 147 ? 17.969 12.466 -23.515 1.00 54.72 147 ALA A O 1
ATOM 1200 N N . ALA A 1 148 ? 17.676 10.252 -23.714 1.00 54.34 148 ALA A N 1
ATOM 1201 C CA . ALA A 1 148 ? 18.839 9.891 -22.901 1.00 54.34 148 ALA A CA 1
ATOM 1202 C C . ALA A 1 148 ? 20.165 10.239 -23.606 1.00 54.34 148 ALA A C 1
ATOM 1204 O O . ALA A 1 148 ? 21.079 10.765 -22.971 1.00 54.34 148 ALA A O 1
ATOM 1205 N N . ALA A 1 149 ? 20.248 10.021 -24.924 1.00 56.53 149 ALA A N 1
ATOM 1206 C CA . ALA A 1 149 ? 21.386 10.451 -25.737 1.00 56.53 149 ALA A CA 1
ATOM 1207 C C . ALA A 1 149 ? 21.502 11.986 -25.812 1.00 56.53 149 ALA A C 1
ATOM 1209 O O . ALA A 1 149 ? 22.604 12.520 -25.701 1.00 56.53 149 ALA A O 1
ATOM 1210 N N . ALA A 1 150 ? 20.378 12.702 -25.924 1.00 56.06 150 ALA A N 1
ATOM 1211 C CA . ALA A 1 150 ? 20.353 14.165 -25.918 1.00 56.06 150 ALA A CA 1
ATOM 1212 C C . ALA A 1 150 ? 20.754 14.761 -24.556 1.00 56.06 150 ALA A C 1
ATOM 1214 O O . ALA A 1 150 ? 21.505 15.730 -24.520 1.00 56.06 150 ALA A O 1
ATOM 1215 N N . ALA A 1 151 ? 20.330 14.164 -23.436 1.00 56.16 151 ALA A N 1
ATOM 1216 C CA . ALA A 1 151 ? 20.730 14.596 -22.094 1.00 56.16 151 ALA A CA 1
ATOM 1217 C C . ALA A 1 151 ? 22.218 14.320 -21.804 1.00 56.16 151 ALA A C 1
ATOM 1219 O O . ALA A 1 151 ? 22.887 15.151 -21.195 1.00 56.16 151 ALA A O 1
ATOM 1220 N N . ALA A 1 152 ? 22.760 13.192 -22.278 1.00 57.75 152 ALA A N 1
ATOM 1221 C CA . ALA A 1 152 ? 24.190 12.894 -22.179 1.00 57.75 152 ALA A CA 1
ATOM 1222 C C . ALA A 1 152 ? 25.039 13.829 -23.061 1.00 57.75 152 ALA A C 1
ATOM 1224 O O . ALA A 1 152 ? 26.092 14.291 -22.626 1.00 57.75 152 ALA A O 1
ATOM 1225 N N . ALA A 1 153 ? 24.561 14.163 -24.264 1.00 58.78 153 ALA A N 1
ATOM 1226 C CA . ALA A 1 153 ? 25.201 15.147 -25.136 1.00 58.78 153 ALA A CA 1
ATOM 1227 C C . ALA A 1 153 ? 25.134 16.570 -24.550 1.00 58.78 153 ALA A C 1
ATOM 1229 O O . ALA A 1 153 ? 26.122 17.297 -24.605 1.00 58.78 153 ALA A 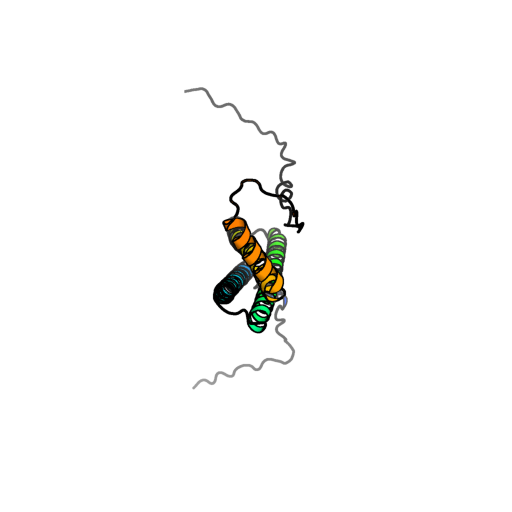O 1
ATOM 1230 N N . ALA A 1 154 ? 24.013 16.949 -23.928 1.00 59.38 154 ALA A N 1
ATOM 1231 C CA . ALA A 1 154 ? 23.860 18.233 -23.247 1.00 59.38 154 ALA A CA 1
ATOM 1232 C C . ALA A 1 154 ? 24.736 18.335 -21.987 1.00 59.38 154 ALA A C 1
ATOM 1234 O O . ALA A 1 154 ? 25.337 19.376 -21.755 1.00 59.38 154 ALA A O 1
ATOM 1235 N N . ALA A 1 155 ? 24.880 17.257 -21.207 1.00 57.69 155 ALA A N 1
ATOM 1236 C CA . ALA A 1 155 ? 25.787 17.217 -20.058 1.00 57.69 155 ALA A CA 1
ATOM 1237 C C . ALA A 1 155 ? 27.269 17.251 -20.478 1.00 57.69 155 ALA A C 1
ATOM 1239 O O . ALA A 1 155 ? 28.079 17.894 -19.815 1.00 57.69 155 ALA A O 1
ATOM 1240 N N . ALA A 1 156 ? 27.624 16.614 -21.600 1.00 58.72 156 ALA A N 1
ATOM 1241 C CA . ALA A 1 156 ? 28.963 16.710 -22.181 1.00 58.72 156 ALA A CA 1
ATOM 1242 C C . ALA A 1 156 ? 29.259 18.114 -22.744 1.00 58.72 156 ALA A C 1
ATOM 1244 O O . ALA A 1 156 ? 30.390 18.579 -22.645 1.00 58.72 156 ALA A O 1
ATOM 1245 N N . ALA A 1 157 ? 28.247 18.803 -23.282 1.00 57.19 157 ALA A N 1
ATOM 1246 C CA . ALA A 1 157 ? 28.357 20.189 -23.734 1.00 57.19 157 ALA A CA 1
ATOM 1247 C C . ALA A 1 157 ? 28.421 21.189 -22.562 1.00 57.19 157 ALA A C 1
ATOM 1249 O O . ALA A 1 157 ? 29.215 22.118 -22.604 1.00 57.19 157 ALA A O 1
ATOM 1250 N N . ALA A 1 158 ? 27.663 20.965 -21.484 1.00 52.69 158 ALA A N 1
ATOM 1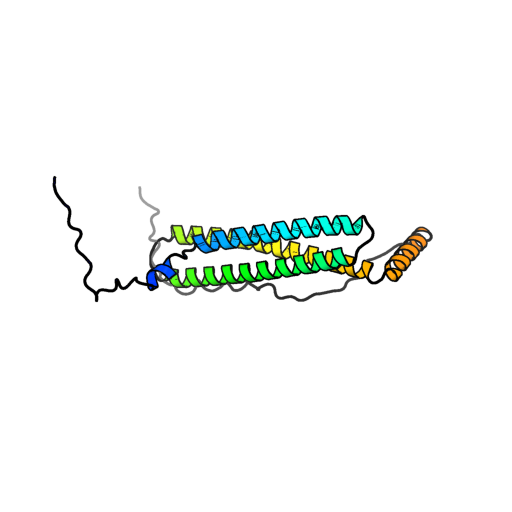251 C CA . ALA A 1 158 ? 27.699 21.792 -20.272 1.00 52.69 158 ALA A CA 1
ATOM 1252 C C . ALA A 1 158 ? 28.987 21.599 -19.449 1.00 52.69 158 ALA A C 1
ATOM 1254 O O . ALA A 1 158 ? 29.433 22.512 -18.768 1.00 52.69 158 ALA A O 1
ATOM 1255 N N . ALA A 1 159 ? 29.635 20.433 -19.535 1.00 54.59 159 ALA A N 1
ATOM 1256 C CA . ALA A 1 159 ? 30.975 20.236 -18.976 1.00 54.59 159 ALA A CA 1
ATOM 1257 C C . ALA A 1 159 ? 32.072 20.994 -19.754 1.00 54.59 159 ALA A C 1
ATOM 1259 O O . ALA A 1 159 ? 33.190 21.119 -19.254 1.00 54.59 159 ALA A O 1
ATOM 1260 N N . ALA A 1 160 ? 31.767 21.481 -20.964 1.00 53.44 160 ALA A N 1
ATOM 1261 C CA . ALA A 1 160 ? 32.670 22.290 -21.778 1.00 53.44 160 ALA A CA 1
ATOM 1262 C C . ALA A 1 160 ? 32.458 23.804 -21.602 1.00 53.44 160 ALA A C 1
ATOM 1264 O O . ALA A 1 160 ? 33.345 24.566 -21.977 1.00 53.44 160 ALA A O 1
ATOM 1265 N N . ASP A 1 161 ? 31.339 24.234 -21.013 1.00 46.00 161 ASP A N 1
ATOM 1266 C CA . ASP A 1 161 ? 30.999 25.646 -20.835 1.00 46.00 161 ASP A CA 1
ATOM 1267 C C . ASP A 1 161 ? 30.480 25.852 -19.407 1.00 46.00 161 ASP A C 1
ATOM 1269 O O . ASP A 1 161 ? 29.326 25.579 -19.077 1.00 46.00 161 ASP A O 1
ATOM 1273 N N . GLY A 1 162 ? 31.394 26.218 -18.508 1.00 52.59 162 GLY A N 1
ATOM 1274 C CA . GLY A 1 162 ? 31.060 26.468 -17.116 1.00 52.59 162 GLY A CA 1
ATOM 1275 C C . GLY A 1 162 ? 30.364 27.810 -16.970 1.00 52.59 162 GLY A C 1
ATOM 1276 O O . GLY A 1 162 ? 31.044 28.821 -17.016 1.00 52.59 162 GLY A O 1
ATOM 1277 N N . GLU A 1 163 ? 29.056 27.826 -16.705 1.00 39.75 163 GLU A N 1
ATOM 1278 C CA . GLU A 1 163 ? 28.415 28.994 -16.098 1.00 39.75 163 GLU A CA 1
ATOM 1279 C C . GLU A 1 163 ? 27.105 28.660 -15.355 1.00 39.75 163 GLU A C 1
ATOM 1281 O O . GLU A 1 163 ? 26.516 27.587 -15.468 1.00 39.75 163 GLU A O 1
ATOM 1286 N N . GLU A 1 164 ? 26.727 29.603 -14.504 1.00 43.16 164 GLU A N 1
ATOM 1287 C CA . GLU A 1 164 ? 25.910 29.545 -13.298 1.00 43.16 164 GLU A CA 1
ATOM 1288 C C . GLU A 1 164 ? 24.373 29.582 -13.528 1.00 43.16 164 GLU A C 1
ATOM 1290 O O . GLU A 1 164 ? 23.883 30.122 -14.513 1.00 43.16 164 GLU A O 1
ATOM 1295 N N . ALA A 1 165 ? 23.628 29.131 -12.503 1.00 36.84 165 ALA A N 1
ATOM 1296 C CA . ALA A 1 165 ? 22.314 29.636 -12.048 1.00 36.84 165 ALA A CA 1
ATOM 1297 C C . ALA A 1 165 ? 20.966 28.957 -12.447 1.00 36.84 165 ALA A C 1
ATOM 1299 O O . ALA A 1 165 ? 20.400 29.162 -13.514 1.00 36.84 165 ALA A O 1
ATOM 1300 N N . ARG A 1 166 ? 20.354 28.403 -11.378 1.00 37.44 166 ARG A N 1
ATOM 1301 C CA . ARG A 1 166 ? 18.967 28.568 -10.854 1.00 37.44 166 ARG A CA 1
ATOM 1302 C C . ARG A 1 166 ? 17.821 27.602 -11.244 1.00 37.44 166 ARG A C 1
ATOM 1304 O O . ARG A 1 166 ? 17.714 27.174 -12.385 1.00 37.44 166 ARG A O 1
ATOM 1311 N N . PRO A 1 167 ? 16.935 27.272 -10.265 1.00 43.47 167 PRO A N 1
ATOM 1312 C CA . PRO A 1 167 ? 15.945 26.202 -10.374 1.00 43.47 167 PRO A CA 1
ATOM 1313 C C . PRO A 1 167 ? 14.594 26.706 -10.901 1.00 43.47 167 PRO A C 1
ATOM 1315 O O . PRO A 1 167 ? 14.139 27.789 -10.528 1.00 43.47 167 PRO A O 1
ATOM 1318 N N . LEU A 1 168 ? 13.916 25.887 -11.709 1.00 37.00 168 LEU A N 1
ATOM 1319 C CA . LEU A 1 168 ? 12.537 26.131 -12.124 1.00 37.00 168 LEU A CA 1
ATOM 1320 C C . LEU A 1 168 ? 11.561 25.221 -11.377 1.00 37.00 168 LEU A C 1
ATOM 1322 O O . LEU A 1 168 ? 11.604 23.997 -11.460 1.00 37.00 168 LEU A O 1
ATOM 1326 N N . SER A 1 169 ? 10.684 25.914 -10.654 1.00 48.25 169 SER A N 1
ATOM 1327 C CA . SER A 1 169 ? 9.322 25.551 -10.276 1.00 48.25 169 SER A CA 1
ATOM 1328 C C . SER A 1 169 ? 8.554 24.846 -11.403 1.00 48.25 169 SER A C 1
ATOM 1330 O O . SER A 1 169 ? 8.687 25.249 -12.555 1.00 48.25 169 SER A O 1
ATOM 1332 N N . TYR A 1 170 ? 7.744 23.840 -11.049 1.00 39.97 170 TYR A N 1
ATOM 1333 C CA . TYR A 1 170 ? 6.310 23.676 -11.368 1.00 39.97 170 TYR A CA 1
ATOM 1334 C C . TYR A 1 170 ? 5.904 22.201 -11.250 1.00 39.97 170 TYR A C 1
ATOM 1336 O O . TYR A 1 170 ? 6.604 21.318 -11.742 1.00 39.97 170 TYR A O 1
ATOM 1344 N N . GLY A 1 171 ? 4.726 21.941 -10.676 1.00 34.06 171 GLY A N 1
ATOM 1345 C CA . GLY A 1 171 ? 4.048 20.657 -10.867 1.00 34.06 171 GLY A CA 1
ATOM 1346 C C . GLY A 1 171 ? 3.177 20.187 -9.713 1.00 34.06 171 GLY A C 1
ATOM 1347 O O . GLY A 1 171 ? 3.293 19.040 -9.296 1.00 34.06 171 GLY A O 1
ATOM 1348 N N . GLU A 1 172 ? 2.313 21.063 -9.210 1.00 48.56 172 GLU A N 1
ATOM 1349 C CA . GLU A 1 172 ? 1.217 20.740 -8.298 1.00 48.56 172 GLU A CA 1
ATOM 1350 C C . GLU A 1 172 ? 0.384 19.576 -8.868 1.00 48.56 172 GLU A C 1
ATOM 1352 O O . GLU A 1 172 ? -0.356 19.726 -9.838 1.00 48.56 172 GLU A O 1
ATOM 1357 N N . SER A 1 173 ? 0.569 18.379 -8.308 1.00 41.44 173 SER A N 1
ATOM 1358 C CA . SER A 1 173 ? -0.197 17.186 -8.667 1.00 41.44 173 SER A CA 1
ATOM 1359 C C . SER A 1 173 ? -1.136 16.851 -7.524 1.00 41.44 173 SER A C 1
ATOM 1361 O O . SER A 1 173 ? -0.787 16.169 -6.564 1.00 41.44 173 SER A O 1
ATOM 1363 N N . SER A 1 174 ? -2.346 17.379 -7.669 1.00 55.88 174 SER A N 1
ATOM 1364 C CA . SER A 1 174 ? -3.555 16.982 -6.962 1.00 55.88 174 SER A CA 1
ATOM 1365 C C . SER A 1 174 ? -3.663 15.458 -6.831 1.00 55.88 174 SER A C 1
ATOM 1367 O O . SER A 1 174 ? -3.559 14.745 -7.833 1.00 55.88 174 SER A O 1
ATOM 1369 N N . LYS A 1 175 ? -3.908 14.976 -5.606 1.00 50.94 175 LYS A N 1
ATOM 1370 C CA . LYS A 1 175 ? -4.654 13.745 -5.304 1.00 50.94 175 LYS A CA 1
ATOM 1371 C C . LYS A 1 175 ? -5.006 13.725 -3.819 1.00 50.94 175 LYS A C 1
ATOM 1373 O O . LYS A 1 175 ? -4.145 13.538 -2.969 1.00 50.94 175 LYS A O 1
ATOM 1378 N N . VAL A 1 176 ? -6.293 13.957 -3.576 1.00 47.31 176 VAL A N 1
ATOM 1379 C CA . VAL A 1 176 ? -7.055 13.827 -2.329 1.00 47.31 176 VAL A CA 1
ATOM 1380 C C . VAL A 1 176 ? -6.425 12.812 -1.368 1.00 47.31 176 VAL A C 1
ATOM 1382 O O . VAL A 1 176 ? -6.602 11.603 -1.506 1.00 47.31 176 VAL A O 1
ATOM 1385 N N . ILE A 1 177 ? -5.685 13.327 -0.390 1.00 52.91 177 ILE A N 1
ATOM 1386 C CA . ILE A 1 177 ? -5.460 12.657 0.887 1.00 52.91 177 ILE A CA 1
ATOM 1387 C C . ILE A 1 177 ? -6.704 13.005 1.697 1.00 52.91 177 ILE A C 1
ATOM 1389 O O . ILE A 1 177 ? -7.124 14.155 1.672 1.00 52.91 177 ILE A O 1
ATOM 1393 N N . LEU A 1 178 ? -7.344 12.022 2.329 1.00 48.75 178 LEU A N 1
ATOM 1394 C CA . LEU A 1 178 ? -8.446 12.263 3.260 1.00 48.75 178 LEU A CA 1
ATOM 1395 C C . LEU A 1 178 ? -8.052 13.393 4.227 1.00 48.75 178 LEU A C 1
ATOM 1397 O O . LEU A 1 178 ? -7.246 13.166 5.130 1.00 48.75 178 LEU A O 1
ATOM 1401 N N . ASP A 1 179 ? -8.603 14.590 4.008 1.00 46.28 179 ASP A N 1
ATOM 1402 C CA . ASP A 1 179 ? -8.507 15.716 4.931 1.00 46.28 179 ASP A CA 1
ATOM 1403 C C . ASP A 1 179 ? -9.246 15.316 6.199 1.00 46.28 179 ASP A C 1
ATOM 1405 O O . ASP A 1 179 ? -10.475 15.276 6.263 1.00 46.28 179 ASP A O 1
ATOM 1409 N N . MET A 1 180 ? -8.468 14.948 7.211 1.00 48.28 180 MET A N 1
ATOM 1410 C CA . MET A 1 180 ? -8.964 14.569 8.528 1.00 48.28 180 MET A CA 1
ATOM 1411 C C . MET A 1 180 ? -8.740 15.690 9.547 1.00 48.28 180 MET A C 1
ATOM 1413 O O . MET A 1 180 ? -8.701 15.439 10.748 1.00 48.28 180 MET A O 1
ATOM 1417 N N . GLU A 1 181 ? -8.641 16.938 9.079 1.00 45.56 181 GLU A N 1
ATOM 1418 C CA . GLU A 1 181 ? -8.666 18.133 9.930 1.00 45.56 181 GLU A CA 1
ATOM 1419 C C . GLU A 1 181 ? -10.052 18.406 10.555 1.00 45.56 181 GLU A C 1
ATOM 1421 O O . GLU A 1 181 ? -10.164 19.226 11.459 1.00 45.56 181 GLU A O 1
ATOM 1426 N N . ASN A 1 182 ? -11.090 17.637 10.188 1.00 45.44 182 ASN A N 1
ATOM 1427 C CA . ASN A 1 182 ? -12.450 17.785 10.727 1.00 45.44 182 ASN A CA 1
ATOM 1428 C C . ASN A 1 182 ? -12.955 16.612 11.602 1.00 45.44 182 ASN A C 1
ATOM 1430 O O . ASN A 1 182 ? -14.096 16.629 12.056 1.00 45.44 182 ASN A O 1
ATOM 1434 N N . ALA A 1 183 ? -12.144 15.582 11.879 1.00 46.03 183 ALA A N 1
ATOM 1435 C CA . ALA A 1 183 ? -12.592 14.453 12.715 1.00 46.03 183 ALA A CA 1
ATOM 1436 C C . ALA A 1 183 ? -12.511 14.726 14.234 1.00 46.03 183 ALA A C 1
ATOM 1438 O O . ALA A 1 183 ? -12.986 13.920 15.029 1.00 46.03 183 ALA A O 1
ATOM 1439 N N . GLY A 1 184 ? -11.911 15.850 14.644 1.00 42.16 184 GLY A N 1
ATOM 1440 C CA . GLY A 1 184 ? -11.761 16.249 16.050 1.00 42.16 184 GLY A CA 1
ATOM 1441 C C . GLY A 1 184 ? -12.778 17.279 16.556 1.00 42.16 184 GLY A C 1
ATOM 1442 O O . GLY A 1 184 ? -12.667 17.694 17.703 1.00 42.16 184 GLY A O 1
ATOM 1443 N N . ALA A 1 185 ? -13.735 17.718 15.731 1.00 43.50 185 ALA A N 1
ATOM 1444 C CA . ALA A 1 185 ? -14.591 18.874 16.030 1.00 43.50 185 ALA A CA 1
ATOM 1445 C C . ALA A 1 185 ? -16.000 18.536 16.564 1.00 43.50 185 ALA A C 1
ATOM 1447 O O . ALA A 1 185 ? -16.823 19.435 16.703 1.00 43.50 185 ALA A O 1
ATOM 1448 N N . TYR A 1 186 ? -16.289 17.274 16.895 1.00 46.12 186 TYR A N 1
ATOM 1449 C CA . TYR A 1 186 ? -17.554 16.891 17.536 1.00 46.12 186 TYR A CA 1
ATOM 1450 C C . TYR A 1 186 ? -17.293 16.263 18.903 1.00 46.12 186 TYR A C 1
ATOM 1452 O O . TYR A 1 186 ? -17.096 15.058 19.039 1.00 46.12 186 TYR A O 1
ATOM 1460 N N . GLY A 1 187 ? -17.265 17.127 19.913 1.00 45.47 187 GLY A N 1
ATOM 1461 C CA . GLY A 1 187 ? -17.151 16.764 21.318 1.00 45.47 187 GLY A CA 1
ATOM 1462 C C . GLY A 1 187 ? -16.892 18.007 22.155 1.00 45.47 187 GLY A C 1
ATOM 1463 O O . GLY A 1 187 ? -15.758 18.233 22.567 1.00 45.47 187 GLY A O 1
ATOM 1464 N N . GLY A 1 188 ? -17.913 18.842 22.359 1.00 40.84 188 GLY A N 1
ATOM 1465 C CA . GLY A 1 188 ? -17.754 20.005 23.226 1.00 40.84 188 GLY A CA 1
ATOM 1466 C C . GLY A 1 188 ? -18.860 21.049 23.178 1.00 40.84 188 GLY A C 1
ATOM 1467 O O . GLY A 1 188 ? -18.537 22.231 23.231 1.00 40.84 188 GLY A O 1
ATOM 1468 N N . ASP A 1 189 ? -20.129 20.660 23.103 1.00 42.84 189 ASP A N 1
ATOM 1469 C CA . ASP A 1 189 ? -21.194 21.475 23.685 1.00 42.84 189 ASP A CA 1
ATOM 1470 C C . ASP A 1 189 ? -21.967 20.658 24.729 1.00 42.84 189 ASP A C 1
ATOM 1472 O O . ASP A 1 189 ? -22.043 19.436 24.659 1.00 42.84 189 ASP A O 1
ATOM 1476 N N . GLU A 1 190 ? -22.434 21.365 25.757 1.00 46.94 190 GLU A N 1
ATOM 1477 C CA . GLU A 1 190 ? -23.165 20.876 26.934 1.00 46.94 190 GLU A CA 1
ATOM 1478 C C . GLU A 1 190 ? -22.372 20.127 28.019 1.00 46.94 190 GLU A C 1
ATOM 1480 O O . GLU A 1 190 ? -22.596 18.955 28.297 1.00 46.94 190 GLU A O 1
ATOM 1485 N N . THR A 1 191 ? -21.584 20.887 28.789 1.00 46.41 191 THR A N 1
ATOM 1486 C CA . THR A 1 191 ? -21.770 20.898 30.255 1.00 46.41 191 THR A CA 1
ATOM 1487 C C . THR A 1 191 ? -21.586 22.313 30.808 1.00 46.41 191 THR A C 1
ATOM 1489 O O . THR A 1 191 ? -20.578 22.629 31.439 1.00 46.41 191 THR A O 1
ATOM 1492 N N . ASP A 1 192 ? -22.590 23.165 30.601 1.00 46.38 192 ASP A N 1
ATOM 1493 C CA . ASP A 1 192 ? -22.970 24.128 31.633 1.00 46.38 192 ASP A CA 1
ATOM 1494 C C . ASP A 1 192 ? -23.657 23.320 32.738 1.00 46.38 192 ASP A C 1
ATOM 1496 O O . ASP A 1 192 ? -24.794 22.889 32.580 1.00 46.38 192 ASP A O 1
ATOM 1500 N N . ASN A 1 193 ? -22.928 23.031 33.814 1.00 44.94 193 ASN A N 1
ATOM 1501 C CA . ASN A 1 193 ? -23.481 22.685 35.125 1.00 44.94 193 ASN A CA 1
ATOM 1502 C C . ASN A 1 193 ? -22.411 22.922 36.196 1.00 44.94 193 ASN A C 1
ATOM 1504 O O . ASN A 1 193 ? -21.775 22.014 36.724 1.00 44.94 193 ASN A O 1
ATOM 1508 N N . LEU A 1 194 ? -22.197 24.209 36.469 1.00 47.31 194 LEU A N 1
ATOM 1509 C CA . LEU A 1 194 ? -22.362 24.792 37.799 1.00 47.31 194 LEU A CA 1
ATOM 1510 C C . LEU A 1 194 ? -22.566 23.770 38.937 1.00 47.31 194 LEU A C 1
ATOM 1512 O O . LEU A 1 194 ? -23.702 23.451 39.255 1.00 47.31 194 LEU A O 1
ATOM 1516 N N . PHE A 1 195 ? -21.493 23.351 39.612 1.00 39.31 195 PHE A N 1
ATOM 1517 C CA . PHE A 1 195 ? -21.534 23.001 41.037 1.00 39.31 195 PHE A CA 1
ATOM 1518 C C . PHE A 1 195 ? -20.197 23.354 41.714 1.00 39.31 195 PHE A C 1
ATOM 1520 O O . PHE A 1 195 ? -19.227 22.608 41.667 1.00 39.31 195 PHE A O 1
ATOM 1527 N N . ILE A 1 196 ? -20.184 24.557 42.297 1.00 44.81 196 ILE A N 1
ATOM 1528 C CA . ILE A 1 196 ? -19.631 24.910 43.616 1.00 44.81 196 ILE A CA 1
ATOM 1529 C C . ILE A 1 196 ? -18.239 24.327 43.943 1.00 44.81 196 ILE A C 1
ATOM 1531 O O . ILE A 1 196 ? -18.111 23.291 44.588 1.00 44.81 196 ILE A O 1
ATOM 1535 N N . THR A 1 197 ? -17.175 25.065 43.614 1.00 39.56 197 THR A N 1
ATOM 1536 C CA . THR A 1 197 ? -15.949 25.035 44.428 1.00 39.56 197 THR A CA 1
ATOM 1537 C C . THR A 1 197 ? -16.246 25.745 45.740 1.00 39.56 197 THR A C 1
ATOM 1539 O O . THR A 1 197 ? -16.162 26.971 45.825 1.00 39.56 197 THR A O 1
ATOM 1542 N N . GLU A 1 198 ? -16.659 24.966 46.736 1.00 44.66 198 GLU A N 1
ATOM 1543 C CA . GLU A 1 198 ? -16.714 25.412 48.118 1.00 44.66 198 GLU A CA 1
ATOM 1544 C C . GLU A 1 198 ? -15.290 25.638 48.629 1.00 44.66 198 GLU A C 1
ATOM 1546 O O . GLU A 1 198 ? -14.374 24.829 48.459 1.00 44.66 198 GLU A O 1
ATOM 1551 N N . ASP A 1 199 ? -15.151 26.819 49.204 1.00 47.53 199 ASP A N 1
ATOM 1552 C CA . ASP A 1 199 ? -14.019 27.370 49.909 1.00 47.53 199 ASP A CA 1
ATOM 1553 C C . ASP A 1 199 ? -13.585 26.442 51.058 1.00 47.53 199 ASP A C 1
ATOM 1555 O O . ASP A 1 199 ? -14.385 26.071 51.914 1.00 47.53 199 ASP A O 1
ATOM 1559 N N . CYS A 1 200 ? -12.314 26.043 51.074 1.00 48.09 200 CYS A N 1
ATOM 1560 C CA . CYS A 1 200 ? -11.673 25.447 52.246 1.00 48.09 200 CYS A CA 1
ATOM 1561 C C . CYS A 1 200 ? -10.193 25.831 52.254 1.00 48.09 200 CYS A C 1
ATOM 1563 O O . CYS A 1 200 ? -9.291 25.015 52.042 1.00 48.09 200 CYS A O 1
ATOM 1565 N N . ARG A 1 201 ? -9.944 27.116 52.500 1.00 48.03 201 ARG A N 1
ATOM 1566 C CA . ARG A 1 201 ? -8.721 27.561 53.167 1.00 48.03 201 ARG A CA 1
ATOM 1567 C C . ARG A 1 201 ? -9.107 28.528 54.267 1.00 48.03 201 ARG A C 1
ATOM 1569 O O . ARG A 1 201 ? -9.129 29.724 54.045 1.00 48.03 201 ARG A O 1
ATOM 1576 N N . ASP A 1 202 ? -9.389 27.980 55.437 1.00 41.03 202 ASP A N 1
ATOM 1577 C CA . ASP A 1 202 ? -8.782 28.420 56.688 1.00 41.03 202 ASP A CA 1
ATOM 1578 C C . ASP A 1 202 ? -9.267 27.523 57.834 1.00 41.03 202 ASP A C 1
ATOM 1580 O O . ASP A 1 202 ? -10.271 26.823 57.719 1.00 41.03 202 ASP A O 1
ATOM 1584 N N . ILE A 1 203 ? -8.562 27.627 58.960 1.00 39.38 203 ILE A N 1
ATOM 1585 C CA . ILE A 1 203 ? -8.846 27.078 60.295 1.00 39.38 203 ILE A CA 1
ATOM 1586 C C . ILE A 1 203 ? -8.229 25.693 60.614 1.00 39.38 203 ILE A C 1
ATOM 1588 O O . ILE A 1 203 ? -8.874 24.653 60.490 1.00 39.38 203 ILE A O 1
ATOM 1592 N N . ALA A 1 204 ? -6.986 25.738 61.119 1.00 40.03 204 ALA A N 1
ATOM 1593 C CA . ALA A 1 204 ? -6.510 25.212 62.420 1.00 40.03 204 ALA A CA 1
ATOM 1594 C C . ALA A 1 204 ? -5.086 24.636 62.345 1.00 40.03 204 ALA A C 1
ATOM 1596 O O . ALA A 1 204 ? -4.898 23.556 61.743 1.00 40.03 204 ALA A O 1
#

Secondary structure (DSSP, 8-state):
-----PPPPPTT------HHHHTTT--HHHHHHHHHHHHHHHHHHHHHHHHHHHHHHHS---HHHHHHHHHHHHHHHHHHHHHHHHHHHHHHHHHHHTTS---HHHHHHHHHHHHHHHHHHHHHHHHHHHHHHHHHHHHHHHH-HHHHHHHHHHHHHHTTS-------------------TTTT-SS-----------------